Protein 3AHQ (pdb70)

GO terms:
  GO:0016972 thiol oxidase activity (F, IDA)
  GO:0016971 flavin-dependent sulfhydryl oxidase activity (F, EXP)
  GO:0043231 intracellular membrane-bounded organelle (C, TAS)
  GO:0005783 endoplasmic reticulum (C, TAS)
  GO:0016020 membrane (C, TAS)
  GO:0006457 protein folding (P, TAS)
  GO:0009266 response to temperature stimulus (P, TAS)
  GO:0005788 endoplasmic reticulum lumen (C, TAS)
  GO:0005515 protein binding (F, IPI)
  GO:0005576 extracellular region (C, IDA)
  GO:0005783 endoplasmic reticulum (C, IDA)
  GO:0005796 Golgi lumen (C, IDA)
  GO:0006457 protein folding (P, IDA)
  GO:0016020 membrane (C, HDA)
  GO:0045454 cell redox homeostasis (P, IMP)
  GO:0006457 protein folding (P, IMP)

Radius of gyration: 20.06 Å; Cα contacts (8 Å, |Δi|>4): 510; chains: 1; bounding box: 52×56×56 Å

Solvent-accessible surface area: 18621 Å² total; per-residue (Å²): 245,2,99,0,69,2,13,13,177,136,0,66,26,105,23,89,83,108,30,3,17,134,16,0,4,141,134,2,34,58,74,3,94,130,0,19,85,21,58,6,0,58,17,4,67,6,32,13,122,98,113,34,74,104,82,190,183,120,48,131,127,21,3,32,22,48,108,69,47,55,139,124,14,97,151,18,22,105,64,4,52,133,64,32,111,108,48,57,45,239,155,95,103,27,103,22,5,6,8,82,86,0,47,14,62,31,11,14,65,140,16,92,100,12,164,94,10,44,87,38,4,55,133,30,14,42,0,86,130,106,144,80,64,133,36,92,2,1,94,10,4,0,4,0,6,44,4,0,39,23,0,0,24,0,2,65,36,22,71,117,97,75,257,134,137,95,124,68,19,60,30,56,105,24,18,55,108,76,9,38,24,156,119,24,159,19,76,0,51,126,107,29,127,10,0,24,3,2,0,2,2,3,2,45,0,0,15,72,0,12,64,4,0,84,18,101,72,17,85,1,25,3,31,71,130,137,91,3,88,115,17,26,118,36,1,22,77,3,0,88,25,2,121,77,12,56,13,102,31,25,159,105,13,23,16,34,45,98,142,180,114,8,107,109,14,53,87,4,5,157,74,5,15,114,30,0,32,91,0,10,4,19,5,55,10,67,10,36,14,0,10,4,17,0,3,2,51,0,2,18,7,0,1,66,1,12,26,1,87,125,71,10,80,127,20,54,155,77,26,55,2,157,122,6,34,3,50,19,59,33,5,2,0,1,0,5,2,0,1,21,2,0,13,0,0,39,21,7,27,42,0,112,98,91,73,188

Structure (mmCIF, N/CA/C/O backbone):
data_3AHQ
#
_entry.id   3AHQ
#
_cell.length_a   54.962
_cell.length_b   140.730
_cell.length_c   144.855
_cell.angle_alpha   90.00
_cell.angle_beta   90.00
_cell.angle_gamma   90.00
#
_symmetry.space_group_name_H-M   'I 2 2 2'
#
loop_
_entity.id
_entity.type
_entity.pdbx_description
1 polymer 'ERO1-like protein alpha'
2 non-polymer 'FLAVIN-ADENINE DINUCLEOTIDE'
3 water water
#
loop_
_atom_site.group_PDB
_atom_site.id
_atom_site.type_symbol
_atom_site.label_atom_id
_atom_site.label_alt_id
_atom_site.label_comp_id
_atom_site.label_asym_id
_atom_site.label_entity_id
_atom_site.label_seq_id
_atom_site.pdbx_PDB_ins_code
_atom_site.Cartn_x
_atom_site.Cartn_y
_atom_site.Cartn_z
_atom_site.occupancy
_atom_site.B_iso_or_equiv
_atom_site.auth_seq_id
_atom_site.auth_comp_id
_atom_site.auth_asym_id
_atom_site.auth_atom_id
_atom_site.pdbx_PDB_model_num
ATOM 1 N N . ARG A 1 31 ? 21.416 66.237 34.177 1.00 74.47 34 ARG A N 1
ATOM 2 C CA . ARG A 1 31 ? 22.291 66.816 33.110 1.00 74.64 34 ARG A CA 1
ATOM 3 C C . ARG A 1 31 ? 23.643 66.069 32.936 1.00 73.58 34 ARG A C 1
ATOM 4 O O . ARG A 1 31 ? 24.674 66.450 33.512 1.00 73.17 34 ARG A O 1
ATOM 12 N N . CYS A 1 32 ? 23.596 65.006 32.122 1.00 72.24 35 CYS A N 1
ATOM 13 C CA . CYS A 1 32 ? 24.752 64.182 31.744 1.00 70.86 35 CYS A CA 1
ATOM 14 C C . CYS A 1 32 ? 25.626 64.758 30.635 1.00 69.32 35 CYS A C 1
ATOM 15 O O . CYS A 1 32 ? 25.147 65.455 29.750 1.00 69.08 35 CYS A O 1
ATOM 18 N N . PHE A 1 33 ? 26.905 64.403 30.668 1.00 67.71 36 PHE A N 1
ATOM 19 C CA . PHE A 1 33 ? 27.906 65.068 29.861 1.00 67.86 36 PHE A CA 1
ATOM 20 C C . PHE A 1 33 ? 29.035 64.114 29.390 1.00 66.26 36 PHE A C 1
ATOM 21 O O . PHE A 1 33 ? 29.777 63.545 30.224 1.00 65.37 36 PHE A O 1
ATOM 29 N N . CYS A 1 34 ? 29.164 63.940 28.072 1.00 64.12 37 CYS A N 1
ATOM 30 C CA . CYS A 1 34 ? 30.234 63.104 27.546 1.00 63.17 37 CYS A CA 1
ATOM 31 C C . CYS A 1 34 ? 31.244 63.922 26.753 1.00 63.41 37 CYS A C 1
ATOM 32 O O . CYS A 1 34 ? 30.863 64.771 25.948 1.00 63.81 37 CYS A O 1
ATOM 35 N N . GLN A 1 35 ? 32.522 63.690 27.031 1.00 63.28 38 GLN A N 1
ATOM 36 C CA . GLN A 1 35 ? 33.627 64.146 26.198 1.00 64.43 38 GLN A CA 1
ATOM 37 C C . GLN A 1 35 ? 34.163 62.911 25.490 1.00 64.36 38 GLN A C 1
ATOM 38 O O . GLN A 1 35 ? 34.684 61.998 26.136 1.00 63.63 38 GLN A O 1
ATOM 44 N N . VAL A 1 36 ? 34.036 62.888 24.170 1.00 64.90 39 VAL A N 1
ATOM 45 C CA . VAL A 1 36 ? 34.709 61.879 23.360 1.00 66.08 39 VAL A CA 1
ATOM 46 C C . VAL A 1 36 ? 35.756 62.578 22.488 1.00 66.47 39 VAL A C 1
ATOM 47 O O . VAL A 1 36 ? 35.905 62.286 21.310 1.00 65.26 39 VAL A O 1
ATOM 51 N N . SER A 1 37 ? 36.481 63.521 23.087 1.00 68.35 40 SER A N 1
ATOM 52 C CA . SER A 1 37 ? 37.470 64.304 22.338 1.00 69.85 40 SER A CA 1
ATOM 53 C C . SER A 1 37 ? 38.404 63.369 21.590 1.00 71.01 40 SER A C 1
ATOM 54 O O . SER A 1 37 ? 38.624 63.539 20.380 1.00 71.60 40 SER A O 1
ATOM 57 N N . GLY A 1 38 ? 38.900 62.363 22.315 1.00 72.04 41 GLY A N 1
ATOM 58 C CA . GLY A 1 38 ? 39.801 61.351 21.792 1.00 72.83 41 GLY A CA 1
ATOM 59 C C . GLY A 1 38 ? 40.914 61.162 22.788 1.00 74.04 41 GLY A C 1
ATOM 60 O O . GLY A 1 38 ? 41.772 60.299 22.622 1.00 74.68 41 GLY A O 1
ATOM 61 N N . TYR A 1 39 ? 40.897 61.990 23.824 1.00 75.04 42 TYR A N 1
ATOM 62 C CA . TYR A 1 39 ? 41.946 62.024 24.828 1.00 76.08 42 TYR A CA 1
ATOM 63 C C . TYR A 1 39 ? 41.540 61.149 26.026 1.00 75.29 42 TYR A C 1
ATOM 64 O O . TYR A 1 39 ? 41.901 59.963 26.104 1.00 75.46 42 TYR A O 1
ATOM 73 N N . LEU A 1 40 ? 40.790 61.728 26.959 1.00 73.43 43 LEU A N 1
ATOM 74 C CA . LEU A 1 40 ? 40.408 60.960 28.147 1.00 71.05 43 LEU A CA 1
ATOM 75 C C . LEU A 1 40 ? 38.893 60.787 28.204 1.00 68.39 43 LEU A C 1
ATOM 76 O O . LEU A 1 40 ? 38.242 61.177 29.157 1.00 67.57 43 LEU A O 1
ATOM 81 N N . ASP A 1 41 ? 38.371 60.165 27.152 1.00 65.71 44 ASP A N 1
ATOM 82 C CA . ASP A 1 41 ? 36.954 60.035 26.909 1.00 63.59 44 ASP A CA 1
ATOM 83 C C . ASP A 1 41 ? 36.196 59.492 28.094 1.00 62.55 44 ASP A C 1
ATOM 84 O O . ASP A 1 41 ? 36.627 58.532 28.761 1.00 62.16 44 ASP A O 1
ATOM 89 N N . ASP A 1 42 ? 35.060 60.122 28.358 1.00 61.22 45 ASP A N 1
ATOM 90 C CA . ASP A 1 42 ? 34.400 59.958 29.625 1.00 60.86 45 ASP A CA 1
ATOM 91 C C . ASP A 1 42 ? 33.049 60.667 29.723 1.00 60.85 45 ASP A C 1
ATOM 92 O O . ASP A 1 42 ? 32.762 61.630 29.030 1.00 59.98 45 ASP A O 1
ATOM 97 N N . CYS A 1 43 ? 32.207 60.171 30.611 1.00 61.26 46 CYS A N 1
ATOM 98 C CA . CYS A 1 43 ? 30.944 60.813 30.830 1.00 61.46 46 CYS A CA 1
ATOM 99 C C . CYS A 1 43 ? 30.825 61.154 32.303 1.00 62.44 46 CYS A C 1
ATOM 100 O O . CYS A 1 43 ? 31.173 60.340 33.161 1.00 62.48 46 CYS A O 1
ATOM 103 N N . THR A 1 44 ? 30.385 62.382 32.575 1.00 63.23 47 THR A N 1
ATOM 104 C CA . THR A 1 44 ? 29.909 62.770 33.893 1.00 63.75 47 THR A CA 1
ATOM 105 C C . THR A 1 44 ? 28.399 62.704 33.841 1.00 64.37 47 THR A C 1
ATOM 106 O O . THR A 1 44 ? 27.751 63.513 33.172 1.00 65.15 47 THR A O 1
ATOM 110 N N . CYS A 1 45 ? 27.832 61.739 34.530 1.00 64.75 48 CYS A N 1
ATOM 111 C CA . CYS A 1 45 ? 26.403 61.548 34.518 1.00 65.47 48 CYS A CA 1
ATOM 112 C C . CYS A 1 45 ? 26.086 60.780 35.772 1.00 65.95 48 CYS A C 1
ATOM 113 O O . CYS A 1 45 ? 26.611 59.671 36.008 1.00 66.77 48 CYS A O 1
ATOM 116 N N . ASP A 1 46 ? 25.273 61.406 36.606 1.00 65.71 49 ASP A N 1
ATOM 117 C CA . ASP A 1 46 ? 24.881 60.836 37.865 1.00 66.00 49 ASP A CA 1
ATOM 118 C C . ASP A 1 46 ? 24.306 59.438 37.598 1.00 64.71 49 ASP A C 1
ATOM 119 O O . ASP A 1 46 ? 23.368 59.276 36.826 1.00 64.15 49 ASP A O 1
ATOM 124 N N . VAL A 1 47 ? 24.908 58.437 38.236 1.00 64.12 50 VAL A N 1
ATOM 125 C CA . VAL A 1 47 ? 24.490 57.030 38.102 1.00 63.22 50 VAL A CA 1
ATOM 126 C C . VAL A 1 47 ? 22.999 56.776 38.387 1.00 61.97 50 VAL A C 1
ATOM 127 O O . VAL A 1 47 ? 22.392 55.988 37.706 1.00 61.46 50 VAL A O 1
ATOM 131 N N . GLU A 1 48 ? 22.406 57.479 39.345 1.00 61.78 51 GLU A N 1
ATOM 132 C CA . GLU A 1 48 ? 20.958 57.309 39.674 1.00 60.99 51 GLU A CA 1
ATOM 133 C C . GLU A 1 48 ? 19.977 57.840 38.623 1.00 58.81 51 GLU A C 1
ATOM 134 O O . GLU A 1 48 ? 18.850 57.379 38.544 1.00 58.62 51 GLU A O 1
ATOM 140 N N . THR A 1 49 ? 20.408 58.822 37.835 1.00 57.45 52 THR A N 1
ATOM 141 C CA . THR A 1 49 ? 19.600 59.374 36.742 1.00 56.08 52 THR A CA 1
ATOM 142 C C . THR A 1 49 ? 19.508 58.374 35.610 1.00 54.74 52 THR A C 1
ATOM 143 O O . THR A 1 49 ? 18.394 58.086 35.110 1.00 54.71 52 THR A O 1
ATOM 147 N N . ILE A 1 50 ? 20.672 57.835 35.223 1.00 53.05 53 ILE A N 1
ATOM 148 C CA . ILE A 1 50 ? 20.737 56.728 34.256 1.00 52.12 53 ILE A CA 1
ATOM 149 C C . ILE A 1 50 ? 19.911 55.568 34.783 1.00 51.23 53 ILE A C 1
ATOM 150 O O . ILE A 1 50 ? 19.118 55.034 34.066 1.00 51.47 53 ILE A O 1
ATOM 155 N N . ASP A 1 51 ? 20.076 55.214 36.051 1.00 51.49 54 ASP A N 1
ATOM 156 C CA . ASP A 1 51 ? 19.387 54.077 36.616 1.00 52.46 54 ASP A CA 1
ATOM 157 C C . ASP A 1 51 ? 17.857 54.260 36.548 1.00 52.83 54 ASP A C 1
ATOM 158 O O . ASP A 1 51 ? 17.158 53.360 36.135 1.00 53.44 54 ASP A O 1
ATOM 163 N N . ARG A 1 52 ? 17.347 55.432 36.931 1.00 53.85 55 ARG A N 1
ATOM 164 C CA . ARG A 1 52 ? 15.894 55.743 36.868 1.00 54.23 55 ARG A CA 1
ATOM 165 C C . ARG A 1 52 ? 15.369 55.789 35.461 1.00 52.63 55 ARG A C 1
ATOM 166 O O . ARG A 1 52 ? 14.334 55.223 35.165 1.00 53.47 55 ARG A O 1
ATOM 174 N N . PHE A 1 53 ? 16.071 56.463 34.573 1.00 51.32 56 PHE A N 1
ATOM 175 C CA . PHE A 1 53 ? 15.634 56.473 33.192 1.00 49.97 56 PHE A CA 1
ATOM 176 C C . PHE A 1 53 ? 15.542 55.048 32.642 1.00 50.01 56 PHE A C 1
ATOM 177 O O . PHE A 1 53 ? 14.499 54.650 32.119 1.00 50.39 56 PHE A O 1
ATOM 185 N N . ASN A 1 54 ? 16.614 54.250 32.817 1.00 49.41 57 ASN A N 1
ATOM 186 C CA . ASN A 1 54 ? 16.690 52.947 32.162 1.00 47.70 57 ASN A CA 1
ATOM 187 C C . ASN A 1 54 ? 15.781 51.935 32.766 1.00 49.04 57 ASN A C 1
ATOM 188 O O . ASN A 1 54 ? 15.195 51.141 32.060 1.00 48.77 57 ASN A O 1
ATOM 193 N N . ASN A 1 55 ? 15.726 51.901 34.089 1.00 50.72 58 ASN A N 1
ATOM 194 C CA . ASN A 1 55 ? 15.074 50.781 34.764 1.00 52.07 58 ASN A CA 1
ATOM 195 C C . ASN A 1 55 ? 13.551 50.958 34.856 1.00 53.66 58 ASN A C 1
ATOM 196 O O . ASN A 1 55 ? 12.825 49.974 34.906 1.00 53.58 58 ASN A O 1
ATOM 201 N N . TYR A 1 56 ? 13.084 52.208 34.795 1.00 55.61 59 TYR A N 1
ATOM 202 C CA . TYR A 1 56 ? 11.653 52.529 34.942 1.00 57.92 59 TYR A CA 1
ATOM 203 C C . TYR A 1 56 ? 10.985 53.126 33.711 1.00 58.54 59 TYR A C 1
ATOM 204 O O . TYR A 1 56 ? 9.882 52.714 33.366 1.00 58.71 59 TYR A O 1
ATOM 213 N N . ARG A 1 57 ? 11.646 54.054 33.021 1.00 60.06 60 ARG A N 1
ATOM 214 C CA . ARG A 1 57 ? 11.045 54.642 31.795 1.00 61.30 60 ARG A CA 1
ATOM 215 C C . ARG A 1 57 ? 11.330 53.817 30.523 1.00 61.14 60 ARG A C 1
ATOM 216 O O . ARG A 1 57 ? 10.416 53.541 29.723 1.00 61.69 60 ARG A O 1
ATOM 224 N N . LEU A 1 58 ? 12.597 53.443 30.310 1.00 59.76 61 LEU A N 1
ATOM 225 C CA . LEU A 1 58 ? 12.947 52.708 29.083 1.00 59.35 61 LEU A CA 1
ATOM 226 C C . LEU A 1 58 ? 12.605 51.190 29.089 1.00 58.68 61 LEU A C 1
ATOM 227 O O . LEU A 1 58 ? 12.160 50.652 28.084 1.00 58.57 61 LEU A O 1
ATOM 232 N N . PHE A 1 59 ? 12.820 50.512 30.214 1.00 58.51 62 PHE A N 1
ATOM 233 C CA . PHE A 1 59 ? 13.024 49.033 30.208 1.00 58.27 62 PHE A CA 1
ATOM 234 C C . PHE A 1 59 ? 11.815 48.176 29.789 1.00 57.49 62 PHE A C 1
ATOM 235 O O . PHE A 1 59 ? 11.927 47.413 28.858 1.00 56.83 62 PHE A O 1
ATOM 243 N N . PRO A 1 60 ? 10.660 48.297 30.463 1.00 57.91 63 PRO A N 1
ATOM 244 C CA . PRO A 1 60 ? 9.580 47.336 30.063 1.00 57.95 63 PRO A CA 1
ATOM 245 C C . PRO A 1 60 ? 9.095 47.539 28.620 1.00 58.14 63 PRO A C 1
ATOM 246 O O . PRO A 1 60 ? 8.695 46.585 27.951 1.00 58.29 63 PRO A O 1
ATOM 250 N N . ARG A 1 61 ? 9.169 48.765 28.125 1.00 58.05 64 ARG A N 1
ATOM 251 C CA . ARG A 1 61 ? 8.750 49.016 26.754 1.00 58.66 64 ARG A CA 1
ATOM 252 C C . ARG A 1 61 ? 9.769 48.551 25.725 1.00 57.56 64 ARG A C 1
ATOM 253 O O . ARG A 1 61 ? 9.421 47.995 24.711 1.00 57.15 64 ARG A O 1
ATOM 261 N N . LEU A 1 62 ? 11.043 48.800 26.003 1.00 57.42 65 LEU A N 1
ATOM 262 C CA . LEU A 1 62 ? 12.102 48.209 25.216 1.00 56.33 65 LEU A CA 1
ATOM 263 C C . LEU A 1 62 ? 12.034 46.667 25.197 1.00 56.08 65 LEU A C 1
ATOM 264 O O . LEU A 1 62 ? 12.266 46.058 24.150 1.00 55.65 65 LEU A O 1
ATOM 269 N N . GLN A 1 63 ? 11.672 46.048 26.312 1.00 57.11 66 GLN A N 1
ATOM 270 C CA . GLN A 1 63 ? 11.494 44.573 26.334 1.00 58.56 66 GLN A CA 1
ATOM 271 C C . GLN A 1 63 ? 10.394 44.101 25.394 1.00 58.74 66 GLN A C 1
ATOM 272 O O . GLN A 1 63 ? 10.595 43.125 24.672 1.00 58.93 66 GLN A O 1
ATOM 278 N N . LYS A 1 64 ? 9.262 44.819 25.380 1.00 58.99 67 LYS A N 1
ATOM 279 C CA . LYS A 1 64 ? 8.136 44.543 24.493 1.00 58.86 67 LYS A CA 1
ATOM 280 C C . LYS A 1 64 ? 8.616 44.587 23.067 1.00 58.15 67 LYS A C 1
ATOM 281 O O . LYS A 1 64 ? 8.379 43.653 22.302 1.00 58.38 67 LYS A O 1
ATOM 287 N N . LEU A 1 65 ? 9.279 45.679 22.694 1.00 57.00 68 LEU A N 1
ATOM 288 C CA . LEU A 1 65 ? 9.803 45.785 21.323 1.00 56.33 68 LEU A CA 1
ATOM 289 C C . LEU A 1 65 ? 10.711 44.590 20.893 1.00 55.91 68 LEU A C 1
ATOM 290 O O . LEU A 1 65 ? 10.567 44.088 19.782 1.00 56.10 68 LEU A O 1
ATOM 295 N N . LEU A 1 66 ? 11.612 44.148 21.775 1.00 54.47 69 LEU A N 1
ATOM 296 C CA . LEU A 1 66 ? 12.541 43.056 21.454 1.00 54.66 69 LEU A CA 1
ATOM 297 C C . LEU A 1 66 ? 11.837 41.711 21.365 1.00 54.95 69 LEU A C 1
ATOM 298 O O . LEU A 1 66 ? 12.350 40.773 20.765 1.00 54.70 69 LEU A O 1
ATOM 303 N N . GLU A 1 67 ? 10.643 41.634 21.935 1.00 55.88 70 GLU A N 1
ATOM 304 C CA . GLU A 1 67 ? 9.835 40.433 21.805 1.00 57.05 70 GLU A CA 1
ATOM 305 C C . GLU A 1 67 ? 9.021 40.362 20.521 1.00 56.54 70 GLU A C 1
ATOM 306 O O . GLU A 1 67 ? 8.581 39.303 20.169 1.00 56.81 70 GLU A O 1
ATOM 312 N N . SER A 1 68 ? 8.847 41.472 19.814 1.00 56.74 71 SER A N 1
ATOM 313 C CA . SER A 1 68 ? 8.124 41.470 18.551 1.00 57.47 71 SER A CA 1
ATOM 314 C C . SER A 1 68 ? 8.877 40.766 17.399 1.00 57.69 71 SER A C 1
ATOM 315 O O . SER A 1 68 ? 10.096 40.634 17.450 1.00 59.10 71 SER A O 1
ATOM 318 N N . ASP A 1 69 ? 8.163 40.328 16.360 1.00 57.23 72 ASP A N 1
ATOM 319 C CA . ASP A 1 69 ? 8.763 39.513 15.288 1.00 56.44 72 ASP A CA 1
ATOM 320 C C . ASP A 1 69 ? 9.912 40.217 14.585 1.00 55.16 72 ASP A C 1
ATOM 321 O O . ASP A 1 69 ? 10.946 39.637 14.414 1.00 55.43 72 ASP A O 1
ATOM 326 N N . TYR A 1 70 ? 9.738 41.463 14.180 1.00 53.43 73 TYR A N 1
ATOM 327 C CA . TYR A 1 70 ? 10.847 42.170 13.582 1.00 52.58 73 TYR A CA 1
ATOM 328 C C . TYR A 1 70 ? 12.202 42.010 14.378 1.00 52.40 73 TYR A C 1
ATOM 329 O O . TYR A 1 70 ? 13.264 41.856 13.762 1.00 52.05 73 TYR A O 1
ATOM 338 N N . PHE A 1 71 ? 12.135 41.952 15.716 1.00 50.38 74 PHE A N 1
ATOM 339 C CA . PHE A 1 71 ? 13.339 42.051 16.559 1.00 48.56 74 PHE A CA 1
ATOM 340 C C . PHE A 1 71 ? 13.833 40.751 17.193 1.00 47.77 74 PHE A C 1
ATOM 341 O O . PHE A 1 71 ? 14.980 40.678 17.683 1.00 46.16 74 PHE A O 1
ATOM 349 N N . ARG A 1 72 ? 12.974 39.739 17.197 1.00 46.85 75 ARG A N 1
ATOM 350 C CA . ARG A 1 72 ? 13.317 38.532 17.899 1.00 46.92 75 ARG A CA 1
ATOM 351 C C . ARG A 1 72 ? 14.080 37.519 17.015 1.00 46.87 75 ARG A C 1
ATOM 352 O O . ARG A 1 72 ? 14.651 36.568 17.527 1.00 47.25 75 ARG A O 1
ATOM 360 N N . TYR A 1 73 ? 14.077 37.722 15.702 1.00 47.02 76 TYR A N 1
ATOM 361 C CA . TYR A 1 73 ? 14.825 36.864 14.782 1.00 47.80 76 TYR A CA 1
ATOM 362 C C . TYR A 1 73 ? 15.978 37.632 14.155 1.00 47.43 76 TYR A C 1
ATOM 363 O O . TYR A 1 73 ? 15.823 38.760 13.670 1.00 47.34 76 TYR A O 1
ATOM 372 N N . TYR A 1 74 ? 17.151 37.028 14.197 1.00 46.96 77 TYR A N 1
ATOM 373 C CA . TYR A 1 74 ? 18.331 37.728 13.723 1.00 46.33 77 TYR A CA 1
ATOM 374 C C . TYR A 1 74 ? 19.019 36.820 12.732 1.00 46.83 77 TYR A C 1
ATOM 375 O O . TYR A 1 74 ? 19.275 35.648 13.034 1.00 45.98 77 TYR A O 1
ATOM 384 N N . LYS A 1 75 ? 19.296 37.365 11.551 1.00 47.68 78 LYS A N 1
ATOM 385 C CA . LYS A 1 75 ? 19.901 36.614 10.475 1.00 48.69 78 LYS A CA 1
ATOM 386 C C . LYS A 1 75 ? 21.374 36.501 10.825 1.00 48.75 78 LYS A C 1
ATOM 387 O O . LYS A 1 75 ? 22.045 37.507 10.918 1.00 49.40 78 LYS A O 1
ATOM 393 N N . VAL A 1 76 ? 21.887 35.286 11.006 1.00 48.32 79 VAL A N 1
ATOM 394 C CA . VAL A 1 76 ? 23.251 35.181 11.441 1.00 48.26 79 VAL A CA 1
ATOM 395 C C . VAL A 1 76 ? 23.945 33.923 10.929 1.00 48.97 79 VAL A C 1
ATOM 396 O O . VAL A 1 76 ? 23.341 32.865 10.842 1.00 48.38 79 VAL A O 1
ATOM 400 N N . ASN A 1 77 ? 25.235 34.070 10.648 1.00 50.23 80 ASN A N 1
ATOM 401 C CA . ASN A 1 77 ? 26.092 32.965 10.236 1.00 51.60 80 ASN A CA 1
ATOM 402 C C . ASN A 1 77 ? 26.965 32.460 11.367 1.00 51.69 80 ASN A C 1
ATOM 403 O O . ASN A 1 77 ? 28.011 33.041 11.669 1.00 51.23 80 ASN A O 1
ATOM 408 N N . LEU A 1 78 ? 26.531 31.358 11.963 1.00 52.36 81 LEU A N 1
ATOM 409 C CA . LEU A 1 78 ? 27.263 30.678 13.029 1.00 54.13 81 LEU A CA 1
ATOM 410 C C . LEU A 1 78 ? 28.214 29.551 12.596 1.00 55.31 81 LEU A C 1
ATOM 411 O O . LEU A 1 78 ? 28.660 28.774 13.428 1.00 55.67 81 LEU A O 1
ATOM 416 N N . LYS A 1 79 ? 28.533 29.436 11.318 1.00 57.06 82 LYS A N 1
ATOM 417 C CA . LYS A 1 79 ? 29.255 28.227 10.919 1.00 59.38 82 LYS A CA 1
ATOM 418 C C . LYS A 1 79 ? 30.575 28.440 10.145 1.00 58.50 82 LYS A C 1
ATOM 419 O O . LYS A 1 79 ? 31.178 27.467 9.705 1.00 59.42 82 LYS A O 1
ATOM 425 N N . ARG A 1 80 ? 31.018 29.692 10.017 1.00 57.54 83 ARG A N 1
ATOM 426 C CA . ARG A 1 80 ? 32.320 30.014 9.433 1.00 57.35 83 ARG A CA 1
ATOM 427 C C . ARG A 1 80 ? 33.459 29.366 10.195 1.00 56.66 83 ARG A C 1
ATOM 428 O O . ARG A 1 80 ? 33.437 29.322 11.407 1.00 55.82 83 ARG A O 1
ATOM 436 N N . PRO A 1 81 ? 34.475 28.857 9.468 1.00 57.08 84 PRO A N 1
ATOM 437 C CA . PRO A 1 81 ? 35.702 28.398 10.132 1.00 56.36 84 PRO A CA 1
ATOM 438 C C . PRO A 1 81 ? 36.436 29.584 10.715 1.00 55.28 84 PRO A C 1
ATOM 439 O O . PRO A 1 81 ? 36.293 30.682 10.194 1.00 55.00 84 PRO A O 1
ATOM 443 N N . CYS A 1 82 ? 37.212 29.362 11.775 1.00 55.46 85 CYS A N 1
ATOM 444 C CA . CYS A 1 82 ? 38.093 30.390 12.333 1.00 56.42 85 CYS A CA 1
ATOM 445 C C . CYS A 1 82 ? 39.155 30.817 11.321 1.00 58.68 85 CYS A C 1
ATOM 446 O O . CYS A 1 82 ? 40.007 30.020 10.936 1.00 59.70 85 CYS A O 1
ATOM 449 N N . PRO A 1 83 ? 39.132 32.078 10.892 1.00 60.21 86 PRO A N 1
ATOM 450 C CA . PRO A 1 83 ? 40.101 32.448 9.863 1.00 60.99 86 PRO A CA 1
ATOM 451 C C . PRO A 1 83 ? 41.524 32.692 10.391 1.00 62.19 86 PRO A C 1
ATOM 452 O O . PRO A 1 83 ? 42.420 33.038 9.614 1.00 62.21 86 PRO A O 1
ATOM 456 N N . PHE A 1 84 ? 41.745 32.501 11.682 1.00 63.34 87 PHE A N 1
ATOM 457 C CA . PHE A 1 84 ? 42.958 33.009 12.271 1.00 65.12 87 PHE A CA 1
ATOM 458 C C . PHE A 1 84 ? 43.915 31.951 12.764 1.00 66.19 87 PHE A C 1
ATOM 459 O O . PHE A 1 84 ? 45.111 32.194 12.770 1.00 67.11 87 PHE A O 1
ATOM 467 N N . TRP A 1 85 ? 43.382 30.820 13.222 1.00 67.36 88 TRP A N 1
ATOM 468 C CA . TRP A 1 85 ? 44.147 29.656 13.672 1.00 68.92 88 TRP A CA 1
ATOM 469 C C . TRP A 1 85 ? 43.206 28.469 13.565 1.00 69.66 88 TRP A C 1
ATOM 470 O O . TRP A 1 85 ? 42.151 28.612 12.953 1.00 69.79 88 TRP A O 1
ATOM 481 N N . ASN A 1 86 ? 43.565 27.310 14.138 1.00 70.86 89 ASN A N 1
ATOM 482 C CA . ASN A 1 86 ? 42.724 26.097 14.008 1.00 71.87 89 ASN A CA 1
ATOM 483 C C . ASN A 1 86 ? 42.150 25.545 15.314 1.00 71.94 89 ASN A C 1
ATOM 484 O O . ASN A 1 86 ? 42.806 25.547 16.356 1.00 72.77 89 ASN A O 1
ATOM 489 N N . GLU A 1 129 ? 31.449 19.430 26.217 1.00 82.59 132 GLU A N 1
ATOM 490 C CA . GLU A 1 129 ? 30.947 18.205 26.833 1.00 82.87 132 GLU A CA 1
ATOM 491 C C . GLU A 1 129 ? 29.446 18.265 27.173 1.00 82.36 132 GLU A C 1
ATOM 492 O O . GLU A 1 129 ? 28.645 17.473 26.647 1.00 82.13 132 GLU A O 1
ATOM 498 N N . GLN A 1 130 ? 29.113 19.171 28.103 1.00 81.55 133 GLN A N 1
ATOM 499 C CA . GLN A 1 130 ? 27.749 19.485 28.549 1.00 80.32 133 GLN A CA 1
ATOM 500 C C . GLN A 1 130 ? 27.631 20.991 28.467 1.00 79.06 133 GLN A C 1
ATOM 501 O O . GLN A 1 130 ? 26.520 21.541 28.424 1.00 78.38 133 GLN A O 1
ATOM 507 N N . ALA A 1 131 ? 28.794 21.650 28.478 1.00 77.20 134 ALA A N 1
ATOM 508 C CA . ALA A 1 131 ? 28.895 23.039 28.051 1.00 75.83 134 ALA A CA 1
ATOM 509 C C . ALA A 1 131 ? 28.816 23.060 26.526 1.00 74.11 134 ALA A C 1
ATOM 510 O O . ALA A 1 131 ? 28.582 24.108 25.914 1.00 73.77 134 ALA A O 1
ATOM 512 N N . GLU A 1 132 ? 28.989 21.880 25.927 1.00 72.04 135 GLU A N 1
ATOM 513 C CA . GLU A 1 132 ? 28.581 21.647 24.546 1.00 69.89 135 GLU A CA 1
ATOM 514 C C . GLU A 1 132 ? 27.083 21.868 24.472 1.00 67.42 135 GLU A C 1
ATOM 515 O O . GLU A 1 132 ? 26.615 22.516 23.549 1.00 67.34 135 GLU A O 1
ATOM 521 N N . ARG A 1 133 ? 26.329 21.335 25.427 1.00 64.53 136 ARG A N 1
ATOM 522 C CA . ARG A 1 133 ? 24.900 21.655 25.486 1.00 63.09 136 ARG A CA 1
ATOM 523 C C . ARG A 1 133 ? 24.587 23.037 26.097 1.00 60.37 136 ARG A C 1
ATOM 524 O O . ARG A 1 133 ? 23.558 23.615 25.786 1.00 60.64 136 ARG A O 1
ATOM 532 N N . LEU A 1 134 ? 25.436 23.550 26.991 1.00 56.46 137 LEU A N 1
ATOM 533 C CA . LEU A 1 134 ? 25.208 24.880 27.530 1.00 53.00 137 LEU A CA 1
ATOM 534 C C . LEU A 1 134 ? 25.410 25.895 26.423 1.00 50.67 137 LEU A C 1
ATOM 535 O O . LEU A 1 134 ? 24.819 26.930 26.455 1.00 49.28 137 LEU A O 1
ATOM 540 N N . GLY A 1 135 ? 26.246 25.575 25.436 1.00 48.75 138 GLY A N 1
ATOM 541 C CA . GLY A 1 135 ? 26.597 26.539 24.407 1.00 47.19 138 GLY A CA 1
ATOM 542 C C . GLY A 1 135 ? 25.863 26.412 23.094 1.00 46.80 138 GLY A C 1
ATOM 543 O O . GLY A 1 135 ? 25.922 27.331 22.277 1.00 45.96 138 GLY A O 1
ATOM 544 N N . ALA A 1 136 ? 25.134 25.303 22.919 1.00 46.01 139 ALA A N 1
ATOM 545 C CA . ALA A 1 136 ? 24.462 25.004 21.675 1.00 46.23 139 ALA A CA 1
ATOM 546 C C . ALA A 1 136 ? 23.369 26.008 21.371 1.00 46.27 139 ALA A C 1
ATOM 547 O O . ALA A 1 136 ? 22.559 26.316 22.246 1.00 46.78 139 ALA A O 1
ATOM 549 N N . VAL A 1 137 ? 23.339 26.492 20.130 1.00 46.24 140 VAL A N 1
ATOM 550 C CA . VAL A 1 137 ? 22.265 27.351 19.672 1.00 47.71 140 VAL A CA 1
ATOM 551 C C . VAL A 1 137 ? 21.025 26.483 19.341 1.00 49.77 140 VAL A C 1
ATOM 552 O O . VAL A 1 137 ? 21.127 25.362 18.852 1.00 50.21 140 VAL A O 1
ATOM 556 N N . ASP A 1 138 ? 19.853 27.014 19.641 1.00 51.49 141 ASP A N 1
ATOM 557 C CA . ASP A 1 138 ? 18.616 26.359 19.344 1.00 51.90 141 ASP A CA 1
ATOM 558 C C . ASP A 1 138 ? 18.172 26.988 18.069 1.00 52.61 141 ASP A C 1
ATOM 559 O O . ASP A 1 138 ? 17.844 28.171 18.058 1.00 52.51 141 ASP A O 1
ATOM 564 N N . GLU A 1 139 ? 18.114 26.175 17.015 1.00 53.78 142 GLU A N 1
ATOM 565 C CA . GLU A 1 139 ? 17.900 26.642 15.644 1.00 55.18 142 GLU A CA 1
ATOM 566 C C . GLU A 1 139 ? 16.443 26.618 15.182 1.00 54.87 142 GLU A C 1
ATOM 567 O O . GLU A 1 139 ? 16.139 27.145 14.126 1.00 54.63 142 GLU A O 1
ATOM 573 N N . SER A 1 140 ? 15.557 26.049 15.987 1.00 54.83 143 SER A N 1
ATOM 574 C CA . SER A 1 140 ? 14.109 26.029 15.663 1.00 56.87 143 SER A CA 1
ATOM 575 C C . SER A 1 140 ? 13.483 27.316 15.106 1.00 57.30 143 SER A C 1
ATOM 576 O O . SER A 1 140 ? 13.636 28.415 15.642 1.00 57.75 143 SER A O 1
ATOM 579 N N . LEU A 1 141 ? 12.799 27.144 13.998 1.00 58.51 144 LEU A N 1
ATOM 580 C CA . LEU A 1 141 ? 11.955 28.148 13.427 1.00 60.36 144 LEU A CA 1
ATOM 581 C C . LEU A 1 141 ? 10.683 27.418 13.041 1.00 62.62 144 LEU A C 1
ATOM 582 O O . LEU A 1 141 ? 10.723 26.362 12.369 1.00 63.67 144 LEU A O 1
ATOM 587 N N . SER A 1 142 ? 9.554 27.974 13.458 1.00 64.88 145 SER A N 1
ATOM 588 C CA . SER A 1 142 ? 8.231 27.471 13.071 1.00 66.25 145 SER A CA 1
ATOM 589 C C . SER A 1 142 ? 8.061 27.588 11.564 1.00 67.86 145 SER A C 1
ATOM 590 O O . SER A 1 142 ? 8.750 28.386 10.908 1.00 67.85 145 SER A O 1
ATOM 593 N N . GLU A 1 143 ? 7.125 26.816 11.008 1.00 70.27 146 GLU A N 1
ATOM 594 C CA . GLU A 1 143 ? 6.903 26.822 9.551 1.00 71.69 146 GLU A CA 1
ATOM 595 C C . GLU A 1 143 ? 6.494 28.217 9.063 1.00 72.22 146 GLU A C 1
ATOM 596 O O . GLU A 1 143 ? 6.973 28.724 8.015 1.00 72.53 146 GLU A O 1
ATOM 602 N N . GLU A 1 144 ? 5.634 28.838 9.862 1.00 72.12 147 GLU A N 1
ATOM 603 C CA . GLU A 1 144 ? 5.116 30.177 9.624 1.00 72.11 147 GLU A CA 1
ATOM 604 C C . GLU A 1 144 ? 6.281 31.177 9.501 1.00 71.86 147 GLU A C 1
ATOM 605 O O . GLU A 1 144 ? 6.377 31.951 8.521 1.00 70.73 147 GLU A O 1
ATOM 611 N N . THR A 1 145 ? 7.177 31.128 10.492 1.00 71.36 148 THR A N 1
ATOM 612 C CA . THR A 1 145 ? 8.371 31.966 10.491 1.00 70.82 148 THR A CA 1
ATOM 613 C C . THR A 1 145 ? 9.225 31.664 9.258 1.00 70.72 148 THR A C 1
ATOM 614 O O . THR A 1 145 ? 9.649 32.589 8.551 1.00 69.53 148 THR A O 1
ATOM 618 N N . GLN A 1 146 ? 9.461 30.373 8.997 1.00 71.45 149 GLN A N 1
ATOM 619 C CA . GLN A 1 146 ? 10.250 29.966 7.828 1.00 72.50 149 GLN A CA 1
ATOM 620 C C . GLN A 1 146 ? 9.682 30.640 6.600 1.00 73.11 149 GLN A C 1
ATOM 621 O O . GLN A 1 146 ? 10.418 31.275 5.849 1.00 74.07 149 GLN A O 1
ATOM 627 N N . LYS A 1 147 ? 8.368 30.541 6.415 1.00 73.81 150 LYS A N 1
ATOM 628 C CA . LYS A 1 147 ? 7.697 31.240 5.319 1.00 74.54 150 LYS A CA 1
ATOM 629 C C . LYS A 1 147 ? 7.862 32.758 5.447 1.00 74.38 150 LYS A C 1
ATOM 630 O O . LYS A 1 147 ? 8.183 33.442 4.465 1.00 75.05 150 LYS A O 1
ATOM 636 N N . ALA A 1 148 ? 7.641 33.277 6.654 1.00 73.82 151 ALA A N 1
ATOM 637 C CA . ALA A 1 148 ? 7.752 34.702 6.914 1.00 73.44 151 ALA A CA 1
ATOM 638 C C . ALA A 1 148 ? 9.114 35.282 6.509 1.00 73.80 151 ALA A C 1
ATOM 639 O O . ALA A 1 148 ? 9.170 36.388 5.959 1.00 74.29 151 ALA A O 1
ATOM 641 N N . VAL A 1 149 ? 10.214 34.569 6.745 1.00 73.63 152 VAL A N 1
ATOM 642 C CA . VAL A 1 149 ? 11.500 35.166 6.377 1.00 74.21 152 VAL A CA 1
ATOM 643 C C . VAL A 1 149 ? 11.673 35.310 4.859 1.00 74.43 152 VAL A C 1
ATOM 644 O O . VAL A 1 149 ? 12.455 36.154 4.393 1.00 74.08 152 VAL A O 1
ATOM 648 N N . LEU A 1 150 ? 10.944 34.496 4.090 1.00 74.74 153 LEU A N 1
ATOM 649 C CA . LEU A 1 150 ? 11.003 34.617 2.622 1.00 74.68 153 LEU A CA 1
ATOM 650 C C . LEU A 1 150 ? 10.303 35.880 2.134 1.00 74.37 153 LEU A C 1
ATOM 651 O O . LEU A 1 150 ? 10.841 36.594 1.287 1.00 74.16 153 LEU A O 1
ATOM 656 N N . GLN A 1 151 ? 9.137 36.176 2.700 1.00 74.60 154 GLN A N 1
ATOM 657 C CA . GLN A 1 151 ? 8.498 37.480 2.505 1.00 75.30 154 GLN A CA 1
ATOM 658 C C . GLN A 1 151 ? 9.466 38.634 2.745 1.00 75.41 154 GLN A C 1
ATOM 659 O O . GLN A 1 151 ? 9.553 39.546 1.914 1.00 75.40 154 GLN A O 1
ATOM 665 N N . TRP A 1 152 ? 10.184 38.598 3.877 1.00 75.36 155 TRP A N 1
ATOM 666 C CA . TRP A 1 152 ? 11.082 39.697 4.243 1.00 75.95 155 TRP A CA 1
ATOM 667 C C . TRP A 1 152 ? 12.219 39.817 3.248 1.00 76.13 155 TRP A C 1
ATOM 668 O O . TRP A 1 152 ? 12.605 40.937 2.863 1.00 75.73 155 TRP A O 1
ATOM 679 N N . THR A 1 153 ? 12.756 38.667 2.838 1.00 76.51 156 THR A N 1
ATOM 680 C CA . THR A 1 153 ? 13.865 38.663 1.895 1.00 76.76 156 THR A CA 1
ATOM 681 C C . THR A 1 153 ? 13.396 39.322 0.613 1.00 77.22 156 THR A C 1
ATOM 682 O O . THR A 1 153 ? 14.107 40.189 0.084 1.00 77.07 156 THR A O 1
ATOM 686 N N . LYS A 1 154 ? 12.195 38.930 0.154 1.00 77.89 157 LYS A N 1
ATOM 687 C CA . LYS A 1 154 ? 11.594 39.444 -1.094 1.00 78.56 157 LYS A CA 1
ATOM 688 C C . LYS A 1 154 ? 11.462 40.941 -0.995 1.00 79.00 157 LYS A C 1
ATOM 689 O O . LYS A 1 154 ? 11.945 41.675 -1.868 1.00 79.45 157 LYS A O 1
ATOM 695 N N . HIS A 1 155 ? 10.823 41.391 0.085 1.00 79.34 158 HIS A N 1
ATOM 696 C CA . HIS A 1 155 ? 10.606 42.805 0.329 1.00 80.04 158 HIS A CA 1
ATOM 697 C C . HIS A 1 155 ? 11.902 43.622 0.408 1.00 80.72 158 HIS A C 1
ATOM 698 O O . HIS A 1 155 ? 11.982 44.711 -0.166 1.00 81.41 158 HIS A O 1
ATOM 705 N N . ASP A 1 156 ? 12.918 43.110 1.098 1.00 81.20 159 ASP A N 1
ATOM 706 C CA . ASP A 1 156 ? 14.200 43.825 1.180 1.00 82.04 159 ASP A CA 1
ATOM 707 C C . ASP A 1 156 ? 14.963 43.809 -0.149 1.00 82.43 159 ASP A C 1
ATOM 708 O O . ASP A 1 156 ? 15.776 44.702 -0.409 1.00 82.46 159 ASP A O 1
ATOM 713 N N . ASP A 1 157 ? 14.717 42.788 -0.973 1.00 82.98 160 ASP A N 1
ATOM 714 C CA . ASP A 1 157 ? 15.367 42.685 -2.294 1.00 83.63 160 ASP A CA 1
ATOM 715 C C . ASP A 1 157 ? 15.002 43.776 -3.299 1.00 83.93 160 ASP A C 1
ATOM 716 O O . ASP A 1 157 ? 15.843 44.159 -4.106 1.00 83.86 160 ASP A O 1
ATOM 721 N N . SER A 1 158 ? 13.760 44.254 -3.266 1.00 84.80 161 SER A N 1
ATOM 722 C CA . SER A 1 158 ? 13.288 45.215 -4.274 1.00 86.18 161 SER A CA 1
ATOM 723 C C . SER A 1 158 ? 13.340 46.674 -3.802 1.00 87.18 161 SER A C 1
ATOM 724 O O . SER A 1 158 ? 13.130 47.590 -4.600 1.00 87.62 161 SER A O 1
ATOM 727 N N . SER A 1 159 ? 13.619 46.893 -2.518 1.00 88.29 162 SER A N 1
ATOM 728 C CA . SER A 1 159 ? 13.733 48.258 -1.992 1.00 89.31 162 SER A CA 1
ATOM 729 C C . SER A 1 159 ? 15.190 48.746 -1.893 1.00 90.27 162 SER A C 1
ATOM 730 O O . SER A 1 159 ? 16.109 48.092 -2.401 1.00 89.97 162 SER A O 1
ATOM 733 N N . ASP A 1 160 ? 15.390 49.887 -1.232 1.00 91.71 163 ASP A N 1
ATOM 734 C CA . ASP A 1 160 ? 16.631 50.666 -1.333 1.00 93.03 163 ASP A CA 1
ATOM 735 C C . ASP A 1 160 ? 17.914 49.966 -0.853 1.00 93.84 163 ASP A C 1
ATOM 736 O O . ASP A 1 160 ? 18.923 50.627 -0.577 1.00 93.96 163 ASP A O 1
ATOM 741 N N . ASN A 1 161 ? 17.892 48.633 -0.803 1.00 94.65 164 ASN A N 1
ATOM 742 C CA . ASN A 1 161 ? 19.025 47.869 -0.276 1.00 95.46 164 ASN A CA 1
ATOM 743 C C . ASN A 1 161 ? 20.000 47.377 -1.351 1.00 95.74 164 ASN A C 1
ATOM 744 O O . ASN A 1 161 ? 19.610 46.680 -2.294 1.00 95.07 164 ASN A O 1
ATOM 749 N N . PHE A 1 162 ? 21.270 47.740 -1.157 1.00 96.27 165 PHE A N 1
ATOM 750 C CA . PHE A 1 162 ? 22.406 47.245 -1.940 1.00 97.01 165 PHE A CA 1
ATOM 751 C C . PHE A 1 162 ? 22.275 45.763 -2.333 1.00 96.84 165 PHE A C 1
ATOM 752 O O . PHE A 1 162 ? 22.942 45.290 -3.262 1.00 96.57 165 PHE A O 1
ATOM 760 N N . SER A 1 170 ? 21.617 29.236 -1.089 1.00 87.14 173 SER A N 1
ATOM 761 C CA . SER A 1 170 ? 21.562 28.944 0.348 1.00 87.28 173 SER A CA 1
ATOM 762 C C . SER A 1 170 ? 22.863 29.326 1.085 1.00 86.72 173 SER A C 1
ATOM 763 O O . SER A 1 170 ? 23.768 28.494 1.237 1.00 86.69 173 SER A O 1
ATOM 766 N N . PRO A 1 171 ? 22.962 30.597 1.541 1.00 86.23 174 PRO A N 1
ATOM 767 C CA . PRO A 1 171 ? 24.133 30.971 2.335 1.00 85.21 174 PRO A CA 1
ATOM 768 C C . PRO A 1 171 ? 24.188 30.172 3.636 1.00 84.02 174 PRO A C 1
ATOM 769 O O . PRO A 1 171 ? 23.230 29.471 4.001 1.00 84.01 174 PRO A O 1
ATOM 773 N N . GLU A 1 172 ? 25.311 30.268 4.330 1.00 82.14 175 GLU A N 1
ATOM 774 C CA . GLU A 1 172 ? 25.401 29.674 5.648 1.00 80.11 175 GLU A CA 1
ATOM 775 C C . GLU A 1 172 ? 24.586 30.463 6.695 1.00 77.83 175 GLU A C 1
ATOM 776 O O . GLU A 1 172 ? 24.312 29.946 7.786 1.00 77.00 175 GLU A O 1
ATOM 782 N N . ALA A 1 173 ? 24.197 31.693 6.339 1.00 74.95 176 ALA A N 1
ATOM 783 C CA . ALA A 1 173 ? 23.466 32.598 7.236 1.00 72.66 176 ALA A CA 1
ATOM 784 C C . ALA A 1 173 ? 21.961 32.311 7.333 1.00 71.02 176 ALA A C 1
ATOM 785 O O . ALA A 1 173 ? 21.250 32.384 6.335 1.00 71.45 176 ALA A O 1
ATOM 787 N N . GLU A 1 174 ? 21.491 32.003 8.544 1.00 68.69 177 GLU A N 1
ATOM 788 C CA . GLU A 1 174 ? 20.083 31.658 8.822 1.00 66.51 177 GLU A CA 1
ATOM 789 C C . GLU A 1 174 ? 19.494 32.512 9.976 1.00 64.09 177 GLU A C 1
ATOM 790 O O . GLU A 1 174 ? 20.224 32.974 10.867 1.00 63.65 177 GLU A O 1
ATOM 796 N N . TYR A 1 175 ? 18.184 32.744 9.934 1.00 60.67 178 TYR A N 1
ATOM 797 C CA . TYR A 1 175 ? 17.506 33.453 10.992 1.00 57.77 178 TYR A CA 1
ATOM 798 C C . TYR A 1 175 ? 17.493 32.599 12.226 1.00 56.40 178 TYR A C 1
ATOM 799 O O . TYR A 1 175 ? 17.172 31.405 12.136 1.00 55.94 178 TYR A O 1
ATOM 808 N N . VAL A 1 176 ? 17.893 33.211 13.348 1.00 53.44 179 VAL A N 1
ATOM 809 C CA . VAL A 1 176 ? 17.814 32.593 14.661 1.00 52.45 179 VAL A CA 1
ATOM 810 C C . VAL A 1 176 ? 16.814 33.324 15.559 1.00 51.72 179 VAL A C 1
ATOM 811 O O . VAL A 1 176 ? 16.658 34.560 15.501 1.00 52.27 179 VAL A O 1
ATOM 815 N N . ASP A 1 177 ? 16.121 32.550 16.367 1.00 50.51 180 ASP A N 1
ATOM 816 C CA . ASP A 1 177 ? 15.126 33.096 17.287 1.00 49.86 180 ASP A CA 1
ATOM 817 C C . ASP A 1 177 ? 15.818 33.454 18.594 1.00 48.08 180 ASP A C 1
ATOM 818 O O . ASP A 1 177 ? 16.162 32.552 19.347 1.00 46.44 180 ASP A O 1
ATOM 823 N N . LEU A 1 178 ? 16.009 34.753 18.849 1.00 46.97 181 LEU A N 1
ATOM 824 C CA . LEU A 1 178 ? 16.700 35.221 20.045 1.00 46.09 181 LEU A CA 1
ATOM 825 C C . LEU A 1 178 ? 15.997 34.859 21.315 1.00 46.51 181 LEU A C 1
ATOM 826 O O . LEU A 1 178 ? 16.620 34.785 22.356 1.00 46.11 181 LEU A O 1
ATOM 831 N N . LEU A 1 179 ? 14.695 34.586 21.242 1.00 47.39 182 LEU A N 1
ATOM 832 C CA . LEU A 1 179 ? 13.951 34.334 22.446 1.00 47.47 182 LEU A CA 1
ATOM 833 C C . LEU A 1 179 ? 14.189 32.945 22.989 1.00 46.46 182 LEU A C 1
ATOM 834 O O . LEU A 1 179 ? 13.996 32.726 24.175 1.00 47.32 182 LEU A O 1
ATOM 839 N N . LEU A 1 180 ? 14.589 32.013 22.126 1.00 44.60 183 LEU A N 1
ATOM 840 C CA . LEU A 1 180 ? 15.027 30.696 22.550 1.00 44.29 183 LEU A CA 1
ATOM 841 C C . LEU A 1 180 ? 16.524 30.650 22.841 1.00 44.19 183 LEU A C 1
ATOM 842 O O . LEU A 1 180 ? 17.069 29.574 23.182 1.00 43.54 183 LEU A O 1
ATOM 847 N N . ASN A 1 181 ? 17.211 31.792 22.726 1.00 42.87 184 ASN A N 1
ATOM 848 C CA . ASN A 1 181 ? 18.686 31.770 22.944 1.00 42.70 184 ASN A CA 1
ATOM 849 C C . ASN A 1 181 ? 19.073 32.977 23.781 1.00 41.52 184 ASN A C 1
ATOM 850 O O . ASN A 1 181 ? 19.714 33.894 23.279 1.00 40.79 184 ASN A O 1
ATOM 855 N N . PRO A 1 182 ? 18.534 33.060 25.013 1.00 41.29 185 PRO A N 1
ATOM 856 C CA . PRO A 1 182 ? 18.852 34.251 25.792 1.00 40.70 185 PRO A CA 1
ATOM 857 C C . PRO A 1 182 ? 20.323 34.194 26.141 1.00 41.08 185 PRO A C 1
ATOM 858 O O . PRO A 1 182 ? 20.917 33.090 26.221 1.00 40.12 185 PRO A O 1
ATOM 862 N N . GLU A 1 183 ? 20.910 35.365 26.352 1.00 40.97 186 GLU A N 1
ATOM 863 C CA . GLU A 1 183 ? 22.307 35.421 26.692 1.00 40.66 186 GLU A CA 1
ATOM 864 C C . GLU A 1 183 ? 22.415 35.103 28.150 1.00 39.95 186 GLU A C 1
ATOM 865 O O . GLU A 1 183 ? 21.763 35.755 28.962 1.00 40.90 186 GLU A O 1
ATOM 871 N N . ARG A 1 184 ? 23.262 34.132 28.490 1.00 38.54 187 ARG A N 1
ATOM 872 C CA . ARG A 1 184 ? 23.426 33.754 29.874 1.00 39.06 187 ARG A CA 1
ATOM 873 C C . ARG A 1 184 ? 24.700 32.918 30.108 1.00 38.04 187 ARG A C 1
ATOM 874 O O . ARG A 1 184 ? 25.504 32.726 29.203 1.00 37.54 187 ARG A O 1
ATOM 882 N N . TYR A 1 185 ? 24.906 32.482 31.343 1.00 38.11 188 TYR A N 1
ATOM 883 C CA . TYR A 1 185 ? 26.007 31.567 31.657 1.00 38.73 188 TYR A CA 1
ATOM 884 C C . TYR A 1 185 ? 25.955 30.353 30.714 1.00 38.75 188 TYR A C 1
ATOM 885 O O . TYR A 1 185 ? 24.915 29.755 30.542 1.00 38.64 188 TYR A O 1
ATOM 894 N N . THR A 1 186 ? 27.062 30.072 30.051 1.00 38.91 189 THR A N 1
ATOM 895 C CA . THR A 1 186 ? 27.196 28.902 29.173 1.00 39.81 189 THR A CA 1
ATOM 896 C C . THR A 1 186 ? 28.379 28.015 29.579 1.00 39.85 189 THR A C 1
ATOM 897 O O . THR A 1 186 ? 28.727 27.112 28.853 1.00 41.94 189 THR A O 1
ATOM 901 N N . GLY A 1 187 ? 29.050 28.302 30.677 1.00 39.23 190 GLY A N 1
ATOM 902 C CA . GLY A 1 187 ? 30.262 27.586 30.964 1.00 40.69 190 GLY A CA 1
ATOM 903 C C . GLY A 1 187 ? 31.494 27.820 30.074 1.00 41.31 190 GLY A C 1
ATOM 904 O O . GLY A 1 187 ? 32.473 27.115 30.229 1.00 42.03 190 GLY A O 1
ATOM 905 N N . TYR A 1 188 ? 31.480 28.829 29.203 1.00 40.58 191 TYR A N 1
ATOM 906 C CA . TYR A 1 188 ? 32.631 29.167 28.406 1.00 40.90 191 TYR A CA 1
ATOM 907 C C . TYR A 1 188 ? 33.651 29.920 29.299 1.00 41.46 191 TYR A C 1
ATOM 908 O O . TYR A 1 188 ? 33.301 30.946 29.930 1.00 40.41 191 TYR A O 1
ATOM 917 N N . LYS A 1 189 ? 34.876 29.361 29.382 1.00 40.93 192 LYS A N 1
ATOM 918 C CA . LYS A 1 189 ? 35.876 29.776 30.344 1.00 41.22 192 LYS A CA 1
ATOM 919 C C . LYS A 1 189 ? 37.273 29.366 29.902 1.00 42.41 192 LYS A C 1
ATOM 920 O O . LYS A 1 189 ? 37.411 28.758 28.854 1.00 41.07 192 LYS A O 1
ATOM 926 N N . GLY A 1 190 ? 38.289 29.793 30.677 1.00 42.11 193 GLY A N 1
ATOM 927 C CA . GLY A 1 190 ? 39.622 29.289 30.537 1.00 41.66 193 GLY A CA 1
ATOM 928 C C . GLY A 1 190 ? 40.259 29.926 29.355 1.00 41.85 193 GLY A C 1
ATOM 929 O O . GLY A 1 190 ? 39.760 30.913 28.829 1.00 43.82 193 GLY A O 1
ATOM 930 N N . PRO A 1 191 ? 41.341 29.339 28.887 1.00 40.98 194 PRO A N 1
ATOM 931 C CA . PRO A 1 191 ? 42.167 29.959 27.883 1.00 41.24 194 PRO A CA 1
ATOM 932 C C . PRO A 1 191 ? 41.467 30.258 26.581 1.00 42.17 194 PRO A C 1
ATOM 933 O O . PRO A 1 191 ? 41.849 31.204 25.854 1.00 42.69 194 PRO A O 1
ATOM 937 N N . ASP A 1 192 ? 40.494 29.436 26.244 1.00 41.85 195 ASP A N 1
ATOM 938 C CA . ASP A 1 192 ? 39.770 29.681 25.027 1.00 42.43 195 ASP A CA 1
ATOM 939 C C . ASP A 1 192 ? 38.996 31.017 25.117 1.00 40.87 195 ASP A C 1
ATOM 940 O O . ASP A 1 192 ? 38.956 31.763 24.175 1.00 40.07 195 ASP A O 1
ATOM 945 N N . ALA A 1 193 ? 38.427 31.332 26.262 1.00 39.38 196 ALA A N 1
ATOM 946 C CA . ALA A 1 193 ? 37.713 32.606 26.358 1.00 40.17 196 ALA A CA 1
ATOM 947 C C . ALA A 1 193 ? 38.775 33.720 26.506 1.00 39.77 196 ALA A C 1
ATOM 948 O O . ALA A 1 193 ? 38.729 34.701 25.801 1.00 40.04 196 ALA A O 1
ATOM 950 N N . TRP A 1 194 ? 39.783 33.521 27.346 1.00 39.81 197 TRP A N 1
ATOM 951 C CA . TRP A 1 194 ? 40.909 34.525 27.429 1.00 40.26 197 TRP A CA 1
ATOM 952 C C . TRP A 1 194 ? 41.505 34.895 26.089 1.00 39.95 197 TRP A C 1
ATOM 953 O O . TRP A 1 194 ? 41.719 36.079 25.794 1.00 40.50 197 TRP A O 1
ATOM 964 N N . LYS A 1 195 ? 41.735 33.906 25.240 1.00 40.20 198 LYS A N 1
ATOM 965 C CA . LYS A 1 195 ? 42.389 34.223 23.994 1.00 40.96 198 LYS A CA 1
ATOM 966 C C . LYS A 1 195 ? 41.515 35.127 23.140 1.00 39.90 198 LYS A C 1
ATOM 967 O O . LYS A 1 195 ? 42.011 36.028 22.494 1.00 41.32 198 LYS A O 1
ATOM 973 N N . ILE A 1 196 ? 40.209 34.857 23.096 1.00 39.92 199 ILE A N 1
ATOM 974 C CA . ILE A 1 196 ? 39.298 35.664 22.297 1.00 38.91 199 ILE A CA 1
ATOM 975 C C . ILE A 1 196 ? 39.233 37.088 22.772 1.00 38.95 199 ILE A C 1
ATOM 976 O O . ILE A 1 196 ? 39.298 37.983 21.948 1.00 39.34 199 ILE A O 1
ATOM 981 N N . TRP A 1 197 ? 39.112 37.279 24.094 1.00 38.70 200 TRP A N 1
ATOM 982 C CA . TRP A 1 197 ? 39.125 38.609 24.692 1.00 38.74 200 TRP A CA 1
ATOM 983 C C . TRP A 1 197 ? 40.434 39.342 24.374 1.00 40.36 200 TRP A C 1
ATOM 984 O O . TRP A 1 197 ? 40.391 40.525 23.981 1.00 40.65 200 TRP A O 1
ATOM 995 N N . ASN A 1 198 ? 41.576 38.643 24.500 1.00 41.39 201 ASN A N 1
ATOM 996 C CA . ASN A 1 198 ? 42.874 39.266 24.215 1.00 43.90 201 ASN A CA 1
ATOM 997 C C . ASN A 1 198 ? 42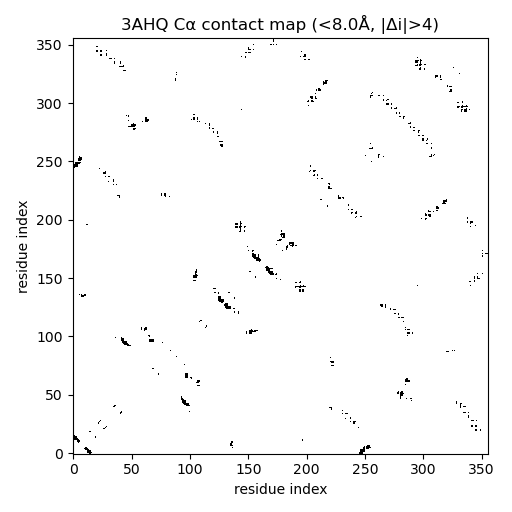.909 39.855 22.828 1.00 44.84 201 ASN A C 1
ATOM 998 O O . ASN A 1 198 ? 43.146 41.042 22.672 1.00 46.61 201 ASN A O 1
ATOM 1003 N N . VAL A 1 199 ? 42.592 39.044 21.820 1.00 45.74 202 VAL A N 1
ATOM 1004 C CA . VAL A 1 199 ? 42.542 39.496 20.425 1.00 44.14 202 VAL A CA 1
ATOM 1005 C C . VAL A 1 199 ? 41.509 40.599 20.096 1.00 44.14 202 VAL A C 1
ATOM 1006 O O . VAL A 1 199 ? 41.747 41.442 19.224 1.00 43.94 202 VAL A O 1
ATOM 1010 N N . ILE A 1 200 ? 40.337 40.596 20.737 1.00 43.70 203 ILE A N 1
ATOM 1011 C CA . ILE A 1 200 ? 39.407 41.712 20.503 1.00 42.18 203 ILE A CA 1
ATOM 1012 C C . ILE A 1 200 ? 40.006 43.016 21.050 1.00 42.33 203 ILE A C 1
ATOM 1013 O O . ILE A 1 200 ? 39.961 44.022 20.404 1.00 41.86 203 ILE A O 1
ATOM 1018 N N . TYR A 1 201 ? 40.607 42.978 22.227 1.00 43.79 204 TYR A N 1
ATOM 1019 C CA . TYR A 1 201 ? 41.253 44.150 22.763 1.00 46.14 204 TYR A CA 1
ATOM 1020 C C . TYR A 1 201 ? 42.437 44.604 21.919 1.00 47.76 204 TYR A C 1
ATOM 1021 O O . TYR A 1 201 ? 42.646 45.806 21.774 1.00 47.75 204 TYR A O 1
ATOM 1030 N N . GLU A 1 202 ? 43.180 43.673 21.326 1.00 49.88 205 GLU A N 1
ATOM 1031 C CA . GLU A 1 202 ? 44.331 44.073 20.502 1.00 52.97 205 GLU A CA 1
ATOM 1032 C C . GLU A 1 202 ? 43.938 44.704 19.171 1.00 53.72 205 GLU A C 1
ATOM 1033 O O . GLU A 1 202 ? 44.788 45.177 18.445 1.00 53.73 205 GLU A O 1
ATOM 1039 N N . GLU A 1 203 ? 42.651 44.732 18.852 1.00 54.97 206 GLU A N 1
ATOM 1040 C CA . GLU A 1 203 ? 42.173 45.493 17.683 1.00 56.26 206 GLU A CA 1
ATOM 1041 C C . GLU A 1 203 ? 42.211 47.014 17.888 1.00 56.97 206 GLU A C 1
ATOM 1042 O O . GLU A 1 203 ? 41.849 47.787 16.982 1.00 57.44 206 GLU A O 1
ATOM 1048 N N . ASN A 1 204 ? 42.563 47.460 19.087 1.00 58.13 207 ASN A N 1
ATOM 1049 C CA . ASN A 1 204 ? 42.539 48.883 19.374 1.00 59.84 207 ASN A CA 1
ATOM 1050 C C . ASN A 1 204 ? 43.672 49.598 18.637 1.00 61.61 207 ASN A C 1
ATOM 1051 O O . ASN A 1 204 ? 44.724 49.790 19.178 1.00 61.98 207 ASN A O 1
ATOM 1056 N N . CYS A 1 205 ? 43.469 49.974 17.389 1.00 64.77 208 CYS A N 1
ATOM 1057 C CA . CYS A 1 205 ? 44.606 50.440 16.565 1.00 67.93 208 CYS A CA 1
ATOM 1058 C C . CYS A 1 205 ? 44.217 51.572 15.611 1.00 68.37 208 CYS A C 1
ATOM 1059 O O . CYS A 1 205 ? 43.835 51.349 14.448 1.00 68.12 208 CYS A O 1
ATOM 1062 N N . PHE A 1 206 ? 44.292 52.795 16.116 1.00 69.53 209 PHE A N 1
ATOM 1063 C CA . PHE A 1 206 ? 43.853 53.946 15.311 1.00 71.27 209 PHE A CA 1
ATOM 1064 C C . PHE A 1 206 ? 45.010 54.811 14.793 1.00 72.81 209 PHE A C 1
ATOM 1065 O O . PHE A 1 206 ? 46.079 54.902 15.418 1.00 72.15 209 PHE A O 1
ATOM 1073 N N . LYS A 1 207 ? 44.787 55.408 13.624 1.00 75.15 210 LYS A N 1
ATOM 1074 C CA . LYS A 1 207 ? 45.711 56.405 13.053 1.00 77.05 210 LYS A CA 1
ATOM 1075 C C . LYS A 1 207 ? 45.512 57.735 13.811 1.00 78.24 210 LYS A C 1
ATOM 1076 O O . LYS A 1 207 ? 44.376 58.047 14.192 1.00 78.63 210 LYS A O 1
ATOM 1082 N N . PRO A 1 208 ? 46.610 58.489 14.084 1.00 79.25 211 PRO A N 1
ATOM 1083 C CA . PRO A 1 208 ? 46.513 59.693 14.933 1.00 79.69 211 PRO A CA 1
ATOM 1084 C C . PRO A 1 208 ? 46.448 61.010 14.150 1.00 80.15 211 PRO A C 1
ATOM 1085 O O . PRO A 1 208 ? 45.354 61.499 13.828 1.00 80.33 211 PRO A O 1
ATOM 1089 N N . GLY A 1 236 ? 50.685 56.016 9.811 1.00 82.79 239 GLY A N 1
ATOM 1090 C CA . GLY A 1 236 ? 50.664 54.585 9.492 1.00 82.76 239 GLY A CA 1
ATOM 1091 C C . GLY A 1 236 ? 50.826 53.686 10.713 1.00 82.62 239 GLY A C 1
ATOM 1092 O O . GLY A 1 236 ? 50.973 52.462 10.582 1.00 82.66 239 GLY A O 1
ATOM 1093 N N . LEU A 1 237 ? 50.800 54.301 11.898 1.00 81.99 240 LEU A N 1
ATOM 1094 C CA . LEU A 1 237 ? 51.098 53.614 13.159 1.00 81.49 240 LEU A CA 1
ATOM 1095 C C . LEU A 1 237 ? 49.923 53.671 14.136 1.00 80.39 240 LEU A C 1
ATOM 1096 O O . LEU A 1 237 ? 49.279 54.721 14.284 1.00 80.93 240 LEU A O 1
ATOM 1101 N N . CYS A 1 238 ? 49.661 52.554 14.815 1.00 78.90 241 CYS A N 1
ATOM 1102 C CA . CYS A 1 238 ? 48.494 52.446 15.713 1.00 77.02 241 CYS A CA 1
ATOM 1103 C C . CYS A 1 238 ? 48.720 53.144 17.029 1.00 74.97 241 CYS A C 1
ATOM 1104 O O . CYS A 1 238 ? 49.719 52.889 17.718 1.00 74.82 241 CYS A O 1
ATOM 1107 N N . VAL A 1 239 ? 47.756 53.981 17.377 1.00 72.21 242 VAL A N 1
ATOM 1108 C CA . VAL A 1 239 ? 47.515 54.315 18.752 1.00 70.21 242 VAL A CA 1
ATOM 1109 C C . VAL A 1 239 ? 46.191 53.661 19.173 1.00 68.58 242 VAL A C 1
ATOM 1110 O O . VAL A 1 239 ? 45.270 53.507 18.375 1.00 67.15 242 VAL A O 1
ATOM 1114 N N . GLU A 1 240 ? 46.143 53.240 20.429 1.00 67.37 243 GLU A N 1
ATOM 1115 C CA . GLU A 1 240 ? 44.934 52.694 20.996 1.00 66.59 243 GLU A CA 1
ATOM 1116 C C . GLU A 1 240 ? 44.081 53.834 21.559 1.00 64.65 243 GLU A C 1
ATOM 1117 O O . GLU A 1 240 ? 44.546 54.614 22.394 1.00 64.15 243 GLU A O 1
ATOM 1123 N N . LYS A 1 241 ? 42.869 53.979 21.028 1.00 62.20 244 LYS A N 1
ATOM 1124 C CA . LYS A 1 241 ? 41.967 55.011 21.523 1.00 60.08 244 LYS A CA 1
ATOM 1125 C C . LYS A 1 241 ? 41.559 54.588 22.911 1.00 59.71 244 LYS A C 1
ATOM 1126 O O . LYS A 1 241 ? 41.576 53.377 23.233 1.00 59.97 244 LYS A O 1
ATOM 1132 N N . ARG A 1 242 ? 41.285 55.567 23.775 1.00 57.76 245 ARG A N 1
ATOM 1133 C CA . ARG A 1 242 ? 40.793 55.219 25.073 1.00 56.12 245 ARG A CA 1
ATOM 1134 C C . ARG A 1 242 ? 39.362 54.736 24.906 1.00 54.94 245 ARG A C 1
ATOM 1135 O O . ARG A 1 242 ? 38.899 53.854 25.655 1.00 54.23 245 ARG A O 1
ATOM 1143 N N . ALA A 1 243 ? 38.676 55.329 23.937 1.00 52.60 246 ALA A N 1
ATOM 1144 C CA . ALA A 1 243 ? 37.242 55.151 23.792 1.00 52.04 246 ALA A CA 1
ATOM 1145 C C . ALA A 1 243 ? 36.832 53.743 23.300 1.00 50.78 246 ALA A C 1
ATOM 1146 O O . ALA A 1 243 ? 35.818 53.218 23.709 1.00 52.51 246 ALA A O 1
ATOM 1148 N N . PHE A 1 244 ? 37.581 53.206 22.354 1.00 48.45 247 PHE A N 1
ATOM 1149 C CA . PHE A 1 244 ? 37.384 51.870 21.869 1.00 46.75 247 PHE A CA 1
ATOM 1150 C C . PHE A 1 244 ? 37.522 50.897 23.060 1.00 45.29 247 PHE A C 1
ATOM 1151 O O . PHE A 1 244 ? 36.651 50.070 23.281 1.00 44.83 247 PHE A O 1
ATOM 1159 N N . TYR A 1 245 ? 38.596 51.066 23.835 1.00 43.87 248 TYR A N 1
ATOM 1160 C CA . TYR A 1 245 ? 38.873 50.286 24.996 1.00 42.59 248 TYR A CA 1
ATOM 1161 C C . TYR A 1 245 ? 37.657 50.223 25.913 1.00 43.23 248 TYR A C 1
ATOM 1162 O O . TYR A 1 245 ? 37.287 49.152 26.359 1.00 42.10 248 TYR A O 1
ATOM 1171 N N . ARG A 1 246 ? 37.057 51.387 26.172 1.00 42.73 249 ARG A N 1
ATOM 1172 C CA . ARG A 1 246 ? 35.987 51.527 27.118 1.00 42.97 249 ARG A CA 1
ATOM 1173 C C . ARG A 1 246 ? 34.776 50.822 26.579 1.00 42.47 249 ARG A C 1
ATOM 1174 O O . ARG A 1 246 ? 34.097 50.151 27.341 1.00 42.42 249 ARG A O 1
ATOM 1182 N N . LEU A 1 247 ? 34.543 50.935 25.273 1.00 41.30 250 LEU A N 1
ATOM 1183 C CA . LEU A 1 247 ? 33.392 50.296 24.669 1.00 41.77 250 LEU A CA 1
ATOM 1184 C C . LEU A 1 247 ? 33.391 48.763 24.789 1.00 41.69 250 LEU A C 1
ATOM 1185 O O . LEU A 1 247 ? 32.400 48.188 25.246 1.00 42.73 250 LEU A O 1
ATOM 1190 N N . ILE A 1 248 ? 34.471 48.121 24.340 1.00 40.05 251 ILE A N 1
ATOM 1191 C CA . ILE A 1 248 ? 34.688 46.694 24.508 1.00 39.74 251 ILE A CA 1
ATOM 1192 C C . ILE A 1 248 ? 34.612 46.262 25.983 1.00 39.02 251 ILE A C 1
ATOM 1193 O O . ILE A 1 248 ? 33.965 45.270 26.351 1.00 38.68 251 ILE A O 1
ATOM 1198 N N . SER A 1 249 ? 35.319 46.999 26.815 1.00 37.08 252 SER A N 1
ATOM 1199 C CA . SER A 1 249 ? 35.310 46.748 28.228 1.00 35.16 252 SER A CA 1
ATOM 1200 C C . SER A 1 249 ? 33.889 46.795 28.767 1.00 35.47 252 SER A C 1
ATOM 1201 O O . SER A 1 249 ? 33.611 46.047 29.703 1.00 35.58 252 SER A O 1
ATOM 1204 N N . GLY A 1 250 ? 33.009 47.658 28.200 1.00 34.33 253 GLY A N 1
ATOM 1205 C CA . GLY A 1 250 ? 31.661 47.805 28.728 1.00 33.12 253 GLY A CA 1
ATOM 1206 C C . GLY A 1 250 ? 30.883 46.577 28.247 1.00 33.60 253 GLY A C 1
ATOM 1207 O O . GLY A 1 250 ? 29.977 46.110 28.901 1.00 33.22 253 GLY A O 1
ATOM 1208 N N . LEU A 1 251 ? 31.228 46.080 27.067 1.00 31.84 254 LEU A N 1
ATOM 1209 C CA . LEU A 1 251 ? 30.552 44.958 26.480 1.00 32.27 254 LEU A CA 1
ATOM 1210 C C . LEU A 1 251 ? 30.973 43.663 27.249 1.00 33.74 254 LEU A C 1
ATOM 1211 O O . LEU A 1 251 ? 30.133 42.843 27.672 1.00 34.09 254 LEU A O 1
ATOM 1216 N N . HIS A 1 252 ? 32.279 43.507 27.420 1.00 34.17 255 HIS A N 1
ATOM 1217 C CA . HIS A 1 252 ? 32.847 42.496 28.310 1.00 35.80 255 HIS A CA 1
ATOM 1218 C C . HIS A 1 252 ? 32.145 42.515 29.670 1.00 36.29 255 HIS A C 1
ATOM 1219 O O . HIS A 1 252 ? 31.751 41.445 30.210 1.00 36.25 255 HIS A O 1
ATOM 1226 N N . ALA A 1 253 ? 31.966 43.726 30.220 1.00 35.41 256 ALA A N 1
ATOM 1227 C CA . ALA A 1 253 ? 31.306 43.843 31.519 1.00 35.37 256 ALA A CA 1
ATOM 1228 C C . ALA A 1 253 ? 29.860 43.352 31.452 1.00 34.13 256 ALA A C 1
ATOM 1229 O O . ALA A 1 253 ? 29.460 42.603 32.300 1.00 34.04 256 ALA A O 1
ATOM 1231 N N . SER A 1 254 ? 29.128 43.743 30.418 1.00 34.14 257 SER A N 1
ATOM 1232 C CA . SER A 1 254 ? 27.676 43.422 30.247 1.00 34.81 257 SER A CA 1
ATOM 1233 C C . SER A 1 254 ? 27.417 41.893 30.161 1.00 35.50 257 SER A C 1
ATOM 1234 O O . SER A 1 254 ? 26.496 41.352 30.786 1.00 36.95 257 SER A O 1
ATOM 1237 N N . ILE A 1 255 ? 28.260 41.239 29.373 1.00 34.55 258 ILE A N 1
ATOM 1238 C CA . ILE A 1 255 ? 28.340 39.813 29.209 1.00 35.21 258 ILE A CA 1
ATOM 1239 C C . ILE A 1 255 ? 28.542 39.085 30.540 1.00 35.96 258 ILE A C 1
ATOM 1240 O O . ILE A 1 255 ? 27.764 38.158 30.894 1.00 34.48 258 ILE A O 1
ATOM 1245 N N . ASN A 1 256 ? 29.577 39.511 31.271 1.00 35.09 259 ASN A N 1
ATOM 1246 C CA . ASN A 1 256 ? 29.879 38.955 32.561 1.00 35.00 259 ASN A CA 1
ATOM 1247 C C . ASN A 1 256 ? 28.793 39.269 33.578 1.00 35.61 259 ASN A C 1
ATOM 1248 O O . ASN A 1 256 ? 28.614 38.524 34.577 1.00 36.54 259 ASN A O 1
ATOM 1253 N N . VAL A 1 257 ? 28.090 40.375 33.379 1.00 34.67 260 VAL A N 1
ATOM 1254 C CA . VAL A 1 257 ? 26.979 40.663 34.265 1.00 34.57 260 VAL A CA 1
ATOM 1255 C C . VAL A 1 257 ? 25.812 39.687 33.973 1.00 35.77 260 VAL A C 1
ATOM 1256 O O . VAL A 1 257 ? 25.221 39.144 34.865 1.00 35.33 260 VAL A O 1
ATOM 1260 N N . HIS A 1 258 ? 25.528 39.457 32.703 1.00 37.00 261 HIS A N 1
ATOM 1261 C CA . HIS A 1 258 ? 24.507 38.508 32.283 1.00 38.16 261 HIS A CA 1
ATOM 1262 C C . HIS A 1 258 ? 24.747 37.124 32.783 1.00 37.58 261 HIS A C 1
ATOM 1263 O O . HIS A 1 258 ? 23.779 36.503 33.229 1.00 38.77 261 HIS A O 1
ATOM 1270 N N . LEU A 1 259 ? 25.991 36.614 32.709 1.00 36.40 262 LEU A N 1
ATOM 1271 C CA . LEU A 1 259 ? 26.237 35.205 33.110 1.00 35.46 262 LEU A CA 1
ATOM 1272 C C . LEU A 1 259 ? 26.131 35.137 34.627 1.00 35.96 262 LEU A C 1
ATOM 1273 O O . LEU A 1 259 ? 25.717 34.121 35.191 1.00 35.06 262 LEU A O 1
ATOM 1278 N N . SER A 1 260 ? 26.486 36.228 35.298 1.00 35.41 263 SER A N 1
ATOM 1279 C CA . SER A 1 260 ? 26.309 36.283 36.768 1.00 36.32 263 SER A CA 1
ATOM 1280 C C . SER A 1 260 ? 24.872 36.258 37.183 1.00 37.11 263 SER A C 1
ATOM 1281 O O . SER A 1 260 ? 24.499 35.578 38.144 1.00 37.23 263 SER A O 1
ATOM 1284 N N . ALA A 1 261 ? 24.076 37.014 36.449 1.00 37.44 264 ALA A N 1
ATOM 1285 C CA . ALA A 1 261 ? 22.688 37.280 36.834 1.00 38.56 264 ALA A CA 1
ATOM 1286 C C . ALA A 1 261 ? 21.811 36.136 36.391 1.00 40.20 264 ALA A C 1
ATOM 1287 O O . ALA A 1 261 ? 20.795 35.853 37.074 1.00 41.61 264 ALA A O 1
ATOM 1289 N N . ARG A 1 262 ? 22.188 35.499 35.259 1.00 39.83 265 ARG A N 1
ATOM 1290 C CA . ARG A 1 262 ? 21.478 34.319 34.712 1.00 40.00 265 ARG A CA 1
ATOM 1291 C C . ARG A 1 262 ? 22.406 33.076 34.770 1.00 40.18 265 ARG A C 1
ATOM 1292 O O . ARG A 1 262 ? 22.827 32.508 33.755 1.00 40.77 265 ARG A O 1
ATOM 1300 N N . TYR A 1 263 ? 22.753 32.684 35.977 1.00 40.42 266 TYR A N 1
ATOM 1301 C CA . TYR A 1 263 ? 23.712 31.602 36.212 1.00 40.39 266 TYR A CA 1
ATOM 1302 C C . TYR A 1 263 ? 23.014 30.245 36.407 1.00 40.20 266 TYR A C 1
ATOM 1303 O O . TYR A 1 263 ? 21.867 30.183 36.872 1.00 37.22 266 TYR A O 1
ATOM 1312 N N . LEU A 1 264 ? 23.711 29.173 36.034 1.00 40.28 267 LEU A N 1
ATOM 1313 C CA . LEU A 1 264 ? 23.207 27.840 36.276 1.00 42.01 267 LEU A CA 1
ATOM 1314 C C . LEU A 1 264 ? 23.490 27.500 37.726 1.00 42.38 267 LEU A C 1
ATOM 1315 O O . LEU A 1 264 ? 24.549 27.043 38.043 1.00 42.95 267 LEU A O 1
ATOM 1320 N N . LEU A 1 265 ? 22.562 27.797 38.625 1.00 44.30 268 LEU A N 1
ATOM 1321 C CA . LEU A 1 265 ? 22.807 27.618 40.060 1.00 46.65 268 LEU A CA 1
ATOM 1322 C C . LEU A 1 265 ? 22.787 26.144 40.501 1.00 49.16 268 LEU A C 1
ATOM 1323 O O . LEU A 1 265 ? 23.549 25.743 41.382 1.00 48.78 268 LEU A O 1
ATOM 1328 N N . GLN A 1 266 ? 21.895 25.355 39.906 1.00 51.80 269 GLN A N 1
ATOM 1329 C CA . GLN A 1 266 ? 21.627 23.995 40.372 1.00 55.46 269 GLN A CA 1
ATOM 1330 C C . GLN A 1 266 ? 21.174 23.127 39.213 1.00 56.68 269 GLN A C 1
ATOM 1331 O O . GLN A 1 266 ? 20.393 23.568 38.383 1.00 54.86 269 GLN A O 1
ATOM 1337 N N . GLU A 1 267 ? 21.728 21.918 39.141 1.00 59.91 270 GLU A N 1
ATOM 1338 C CA . GLU A 1 267 ? 21.408 20.968 38.088 1.00 64.35 270 GLU A CA 1
ATOM 1339 C C . GLU A 1 267 ? 21.459 19.585 38.702 1.00 66.92 270 GLU A C 1
ATOM 1340 O O . GLU A 1 267 ? 22.537 19.104 39.067 1.00 67.85 270 GLU A O 1
ATOM 1346 N N . THR A 1 268 ? 20.294 18.955 38.818 1.00 70.26 271 THR A N 1
ATOM 1347 C CA . THR A 1 268 ? 20.170 17.537 39.205 1.00 72.53 271 THR A CA 1
ATOM 1348 C C . THR A 1 268 ? 20.075 16.667 37.928 1.00 74.15 271 THR A C 1
ATOM 1349 O O . THR A 1 268 ? 20.187 17.200 36.805 1.00 73.99 271 THR A O 1
ATOM 1353 N N . TRP A 1 269 ? 19.878 15.344 38.100 1.00 76.24 272 TRP A N 1
ATOM 1354 C CA . TRP A 1 269 ? 19.462 14.405 37.009 1.00 77.39 272 TRP A CA 1
ATOM 1355 C C . TRP A 1 269 ? 18.246 14.976 36.296 1.00 76.77 272 TRP A C 1
ATOM 1356 O O . TRP A 1 269 ? 17.959 14.674 35.113 1.00 76.88 272 TRP A O 1
ATOM 1367 N N . LEU A 1 270 ? 17.528 15.792 37.075 1.00 75.20 273 LEU A N 1
ATOM 1368 C CA . LEU A 1 270 ? 16.186 16.214 36.808 1.00 73.00 273 LEU A CA 1
ATOM 1369 C C . LEU A 1 270 ? 16.172 17.702 36.436 1.00 71.19 273 LEU A C 1
ATOM 1370 O O . LEU A 1 270 ? 16.186 18.057 35.241 1.00 70.89 273 LEU A O 1
ATOM 1375 N N . GLU A 1 271 ? 16.196 18.559 37.462 1.00 68.35 274 GLU A N 1
ATOM 1376 C CA . GLU A 1 271 ? 15.820 19.964 37.339 1.00 65.74 274 GLU A CA 1
ATOM 1377 C C . GLU A 1 271 ? 17.018 20.932 37.319 1.00 63.51 274 GLU A C 1
ATOM 1378 O O . GLU A 1 271 ? 17.973 20.796 38.075 1.00 63.91 274 GLU A O 1
ATOM 1384 N N . LYS A 1 272 ? 16.968 21.887 36.403 1.00 60.22 275 LYS A N 1
ATOM 1385 C CA . LYS A 1 272 ? 17.944 22.942 36.369 1.00 56.40 275 LYS A CA 1
ATOM 1386 C C . LYS A 1 272 ? 17.289 24.227 36.873 1.00 54.19 275 LYS A C 1
ATOM 1387 O O . LYS A 1 272 ? 16.088 24.484 36.658 1.00 53.46 275 LYS A O 1
ATOM 1393 N N . LYS A 1 273 ? 18.088 25.020 37.565 1.00 50.07 276 LYS A N 1
ATOM 1394 C CA . LYS A 1 273 ? 17.635 26.249 38.126 1.00 47.18 276 LYS A CA 1
ATOM 1395 C C . LYS A 1 273 ? 18.686 27.282 37.798 1.00 45.41 276 LYS A C 1
ATOM 1396 O O . LYS A 1 273 ? 19.851 27.141 38.118 1.00 42.08 276 LYS A O 1
ATOM 1402 N N . TRP A 1 274 ? 18.233 28.285 37.077 1.00 45.33 277 TRP A N 1
ATOM 1403 C CA . TRP A 1 274 ? 18.979 29.438 36.728 1.00 45.33 277 TRP A CA 1
ATOM 1404 C C . TRP A 1 274 ? 18.518 30.576 37.622 1.00 45.83 277 TRP A C 1
ATOM 1405 O O . TRP A 1 274 ? 17.324 30.628 38.059 1.00 45.88 277 TRP A O 1
ATOM 1416 N N . GLY A 1 275 ? 19.429 31.515 37.835 1.00 45.44 278 GLY A N 1
ATOM 1417 C CA . GLY A 1 275 ? 19.122 32.724 38.585 1.00 45.47 278 GLY A CA 1
ATOM 1418 C C . GLY A 1 275 ? 20.380 33.422 38.980 1.00 45.82 278 GLY A C 1
ATOM 1419 O O . GLY A 1 275 ? 21.485 33.074 38.480 1.00 46.20 278 GLY A O 1
ATOM 1420 N N . HIS A 1 276 ? 20.237 34.389 39.893 1.00 44.72 279 HIS A N 1
ATOM 1421 C CA . HIS A 1 276 ? 21.340 35.244 40.262 1.00 43.41 279 HIS A CA 1
ATOM 1422 C C . HIS A 1 276 ? 22.363 34.510 41.065 1.00 44.29 279 HIS A C 1
ATOM 1423 O O . HIS A 1 276 ? 22.011 33.792 41.962 1.00 45.55 279 HIS A O 1
ATOM 1430 N N . ASN A 1 277 ? 23.641 34.681 40.725 1.00 44.59 280 ASN A N 1
ATOM 1431 C CA . ASN A 1 277 ? 24.744 34.116 41.485 1.00 44.81 280 ASN A CA 1
ATOM 1432 C C . ASN A 1 277 ? 25.586 35.271 42.070 1.00 46.27 280 ASN A C 1
ATOM 1433 O O . ASN A 1 277 ? 26.545 35.775 41.439 1.00 45.75 280 ASN A O 1
ATOM 1438 N N . ILE A 1 278 ? 25.217 35.668 43.278 1.00 47.12 281 ILE A N 1
ATOM 1439 C CA . ILE A 1 278 ? 25.849 36.757 43.995 1.00 47.33 281 ILE A CA 1
ATOM 1440 C C . ILE A 1 278 ? 27.346 36.594 44.202 1.00 47.46 281 ILE A C 1
ATOM 1441 O O . ILE A 1 278 ? 28.111 37.588 44.138 1.00 47.02 281 ILE A O 1
ATOM 1446 N N . THR A 1 279 ? 27.786 35.358 44.411 1.00 46.78 282 THR A N 1
ATOM 1447 C CA . THR A 1 279 ? 29.220 35.121 44.650 1.00 46.33 282 THR A CA 1
ATOM 1448 C C . THR A 1 279 ? 30.031 35.373 43.399 1.00 45.11 282 THR A C 1
ATOM 1449 O O . THR A 1 279 ? 31.122 35.950 43.454 1.00 44.77 282 THR A O 1
ATOM 1453 N N . GLU A 1 280 ? 29.478 34.937 42.265 1.00 42.98 283 GLU A N 1
ATOM 1454 C CA . GLU A 1 280 ? 30.056 35.199 40.936 1.00 41.44 283 GLU A CA 1
ATOM 1455 C C . GLU A 1 280 ? 30.126 36.695 40.624 1.00 40.75 283 GLU A C 1
ATOM 1456 O O . GLU A 1 280 ? 31.196 37.233 40.258 1.00 39.79 283 GLU A O 1
ATOM 1462 N N . PHE A 1 281 ? 28.983 37.357 40.783 1.00 40.19 284 PHE A N 1
ATOM 1463 C CA . PHE A 1 281 ? 28.903 38.776 40.567 1.00 39.97 284 PHE A CA 1
ATOM 1464 C C . PHE A 1 281 ? 29.949 39.514 41.407 1.00 41.29 284 PHE A C 1
ATOM 1465 O O . PHE A 1 281 ? 30.670 40.333 40.866 1.00 42.41 284 PHE A O 1
ATOM 1473 N N . GLN A 1 282 ? 30.032 39.202 42.709 1.00 42.23 285 GLN A N 1
ATOM 1474 C CA . GLN A 1 282 ? 30.936 39.896 43.632 1.00 42.89 285 GLN A CA 1
ATOM 1475 C C . GLN A 1 282 ? 32.406 39.674 43.278 1.00 43.24 285 GLN A C 1
ATOM 1476 O O . GLN A 1 282 ? 33.179 40.635 43.269 1.00 42.52 285 GLN A O 1
ATOM 1482 N N . GLN A 1 283 ? 32.783 38.440 42.936 1.00 43.26 286 GLN A N 1
ATOM 1483 C CA . GLN A 1 283 ? 34.181 38.170 42.604 1.00 44.30 286 GLN A CA 1
ATOM 1484 C C . GLN A 1 283 ? 34.543 38.865 41.298 1.00 42.10 286 GLN A C 1
ATOM 1485 O O . GLN A 1 283 ? 35.702 39.111 41.022 1.00 40.61 286 GLN A O 1
ATOM 1491 N N . ARG A 1 284 ? 33.540 39.150 40.481 1.00 40.88 287 ARG A N 1
ATOM 1492 C CA . ARG A 1 284 ? 33.839 39.825 39.212 1.00 39.64 287 ARG A CA 1
ATOM 1493 C C . ARG A 1 284 ? 33.793 41.308 39.327 1.00 38.39 287 ARG A C 1
ATOM 1494 O O . ARG A 1 284 ? 34.531 41.959 38.590 1.00 37.79 287 ARG A O 1
ATOM 1502 N N . PHE A 1 285 ? 32.923 41.837 40.212 1.00 37.42 288 PHE A N 1
ATOM 1503 C CA . PHE A 1 285 ? 32.601 43.272 40.194 1.00 37.38 288 PHE A CA 1
ATOM 1504 C C . PHE A 1 285 ? 32.706 44.061 41.527 1.00 38.49 288 PHE A C 1
ATOM 1505 O O . PHE A 1 285 ? 32.654 45.290 41.501 1.00 39.08 288 PHE A O 1
ATOM 1513 N N . ASP A 1 286 ? 32.905 43.375 42.649 1.00 38.43 289 ASP A N 1
ATOM 1514 C CA . ASP A 1 286 ? 33.134 44.005 43.925 1.00 39.92 289 ASP A CA 1
ATOM 1515 C C . ASP A 1 286 ? 34.496 44.767 43.992 1.00 40.22 289 ASP A C 1
ATOM 1516 O O . ASP A 1 286 ? 35.540 44.239 43.623 1.00 39.86 289 ASP A O 1
ATOM 1521 N N . GLY A 1 287 ? 34.443 46.003 44.493 1.00 39.69 290 GLY A N 1
ATOM 1522 C CA . GLY A 1 287 ? 35.567 46.907 44.510 1.00 40.71 290 GLY A CA 1
ATOM 1523 C C . GLY A 1 287 ? 36.698 46.362 45.347 1.00 41.25 290 GLY A C 1
ATOM 1524 O O . GLY A 1 287 ? 37.849 46.367 44.909 1.00 42.26 290 GLY A O 1
ATOM 1525 N N . ILE A 1 288 ? 36.362 45.874 46.526 1.00 40.59 291 ILE A N 1
ATOM 1526 C CA . ILE A 1 288 ? 37.341 45.312 47.383 1.00 41.98 291 ILE A CA 1
ATOM 1527 C C . ILE A 1 288 ? 37.962 44.043 46.769 1.00 42.24 291 ILE A C 1
ATOM 1528 O O . ILE A 1 288 ? 39.185 43.980 46.600 1.00 44.13 291 ILE A O 1
ATOM 1533 N N . LEU A 1 289 ? 37.155 43.066 46.410 1.00 41.06 292 LEU A N 1
ATOM 1534 C CA . LEU A 1 289 ? 37.707 41.824 45.864 1.00 41.83 292 LEU A CA 1
ATOM 1535 C C . LEU A 1 289 ? 38.440 42.046 44.550 1.00 41.49 292 LEU A C 1
ATOM 1536 O O . LEU A 1 289 ? 39.251 41.211 44.149 1.00 43.86 292 LEU A O 1
ATOM 1541 N N . THR A 1 290 ? 38.191 43.160 43.870 1.00 39.63 293 THR A N 1
ATOM 1542 C CA . THR A 1 290 ? 38.880 43.379 42.607 1.00 37.09 293 THR A CA 1
ATOM 1543 C C . THR A 1 290 ? 39.854 44.542 42.644 1.00 36.42 293 THR A C 1
ATOM 1544 O O . THR A 1 290 ? 40.381 44.912 41.625 1.00 36.23 293 THR A O 1
ATOM 1548 N N . GLU A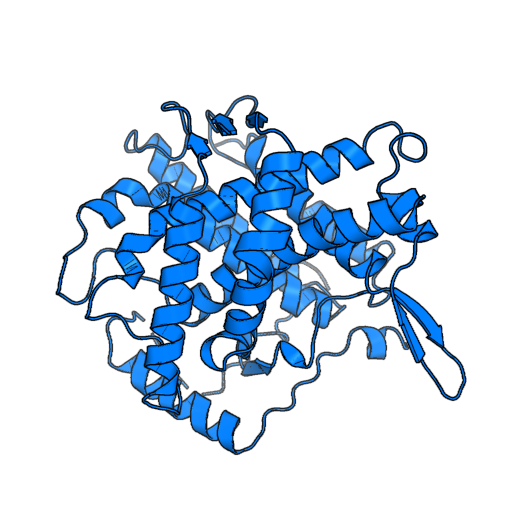 1 291 ? 40.072 45.165 43.803 1.00 36.77 294 GLU A N 1
ATOM 1549 C CA . GLU A 1 291 ? 41.042 46.288 43.900 1.00 36.64 294 GLU A CA 1
ATOM 1550 C C . GLU A 1 291 ? 40.595 47.386 43.000 1.00 36.41 294 GLU A C 1
ATOM 1551 O O . GLU A 1 291 ? 41.401 48.015 42.291 1.00 36.46 294 GLU A O 1
ATOM 1557 N N . GLY A 1 292 ? 39.284 47.637 42.989 1.00 37.21 295 GLY A N 1
ATOM 1558 C CA . GLY A 1 292 ? 38.774 48.801 42.263 1.00 36.55 295 GLY A CA 1
ATOM 1559 C C . GLY A 1 292 ? 38.525 48.550 40.783 1.00 38.05 295 GLY A C 1
ATOM 1560 O O . GLY A 1 292 ? 37.987 49.403 40.085 1.00 39.42 295 GLY A O 1
ATOM 1561 N N . GLU A 1 293 ? 38.913 47.401 40.245 1.00 38.12 296 GLU A N 1
ATOM 1562 C CA . GLU A 1 293 ? 38.718 47.229 38.774 1.00 38.12 296 GLU A CA 1
ATOM 1563 C C . GLU A 1 293 ? 37.248 47.013 38.404 1.00 36.54 296 G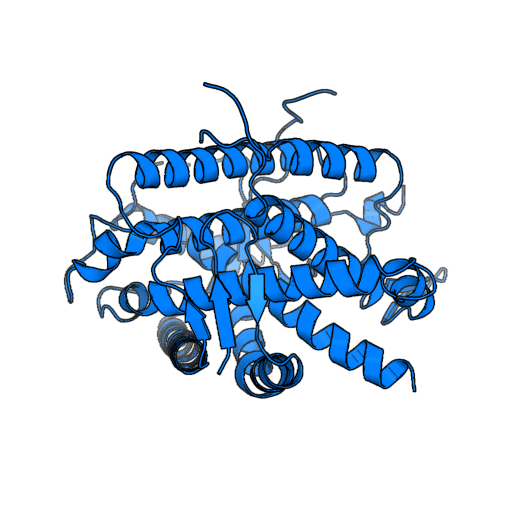LU A C 1
ATOM 1564 O O . GLU A 1 293 ? 36.807 47.397 37.319 1.00 36.64 296 GLU A O 1
ATOM 1570 N N . GLY A 1 294 ? 36.512 46.322 39.276 1.00 37.44 297 GLY A N 1
ATOM 1571 C CA . GLY A 1 294 ? 35.081 46.052 39.022 1.00 37.92 297 GLY A CA 1
ATOM 1572 C C . GLY A 1 294 ? 34.237 47.298 38.861 1.00 38.44 297 GLY A C 1
ATOM 1573 O O . GLY A 1 294 ? 33.517 47.424 37.839 1.00 39.89 297 GLY A O 1
ATOM 1574 N N . PRO A 1 295 ? 34.279 48.227 39.858 1.00 38.46 298 PRO A N 1
ATOM 1575 C CA . PRO A 1 295 ? 33.566 49.527 39.679 1.00 38.52 298 PRO A CA 1
ATOM 1576 C C . PRO A 1 295 ? 33.983 50.267 38.423 1.00 38.82 298 PRO A C 1
ATOM 1577 O O . PRO A 1 295 ? 33.086 50.780 37.712 1.00 39.72 298 PRO A O 1
ATOM 1581 N N . ARG A 1 296 ? 35.271 50.216 38.058 1.00 38.37 299 ARG A N 1
ATOM 1582 C CA . ARG A 1 296 ? 35.709 50.852 36.788 1.00 39.60 299 ARG A CA 1
ATOM 1583 C C . ARG A 1 296 ? 35.121 50.236 35.531 1.00 39.49 299 ARG A C 1
ATOM 1584 O O . ARG A 1 296 ? 34.770 50.958 34.568 1.00 40.48 299 ARG A O 1
ATOM 1592 N N . ARG A 1 297 ? 35.020 48.901 35.517 1.00 39.01 300 ARG A N 1
ATOM 1593 C CA . ARG A 1 297 ? 34.407 48.151 34.373 1.00 37.76 300 ARG A CA 1
ATOM 1594 C C . ARG A 1 297 ? 32.929 48.419 34.286 1.00 36.68 300 ARG A C 1
ATOM 1595 O O . ARG A 1 297 ? 32.350 48.430 33.214 1.00 36.84 300 ARG A O 1
ATOM 1603 N N . LEU A 1 298 ? 32.299 48.605 35.421 1.00 36.62 301 LEU A N 1
ATOM 1604 C CA . LEU A 1 298 ? 30.881 48.980 35.380 1.00 37.32 301 LEU A CA 1
ATOM 1605 C C . LEU A 1 298 ? 30.739 50.457 34.905 1.00 38.07 301 LEU A C 1
ATOM 1606 O O . LEU A 1 298 ? 29.841 50.763 34.130 1.00 37.21 301 LEU A O 1
ATOM 1611 N N . LYS A 1 299 ? 31.671 51.347 35.274 1.00 38.88 302 LYS A N 1
ATOM 1612 C CA . LYS A 1 299 ? 31.662 52.719 34.630 1.00 38.71 302 LYS A CA 1
ATOM 1613 C C . LYS A 1 299 ? 31.807 52.581 33.124 1.00 38.28 302 LYS A C 1
ATOM 1614 O O . LYS A 1 299 ? 31.101 53.225 32.353 1.00 38.20 302 LYS A O 1
ATOM 1620 N N . ASN A 1 300 ? 32.653 51.652 32.694 1.00 38.39 303 ASN A N 1
ATOM 1621 C CA . ASN A 1 300 ? 32.816 51.432 31.266 1.00 37.56 303 ASN A CA 1
ATOM 1622 C C . ASN A 1 300 ? 31.515 50.874 30.639 1.00 37.31 303 ASN A C 1
ATOM 1623 O O . ASN A 1 300 ? 31.176 51.228 29.523 1.00 36.49 303 ASN A O 1
ATOM 1628 N N . LEU A 1 301 ? 30.812 50.007 31.353 1.00 36.82 304 LEU A N 1
ATOM 1629 C CA . LEU A 1 301 ? 29.477 49.535 30.900 1.00 38.61 304 LEU A CA 1
ATOM 1630 C C . LEU A 1 301 ? 28.538 50.738 30.733 1.00 39.05 304 LEU A C 1
ATOM 1631 O O . LEU A 1 301 ? 27.818 50.825 29.734 1.00 40.96 304 LEU A O 1
ATOM 1636 N N . TYR A 1 302 ? 28.536 51.668 31.694 1.00 40.47 305 TYR A N 1
ATOM 1637 C CA . TYR A 1 302 ? 27.689 52.885 31.597 1.00 41.43 305 TYR A CA 1
ATOM 1638 C C . TYR A 1 302 ? 28.094 53.762 30.437 1.00 41.36 305 TYR A C 1
ATOM 1639 O O . TYR A 1 302 ? 27.226 54.372 29.773 1.00 42.42 305 TYR A O 1
ATOM 1648 N N . PHE A 1 303 ? 29.390 53.784 30.160 1.00 40.89 306 PHE A N 1
ATOM 1649 C CA . PHE A 1 303 ? 29.927 54.540 29.042 1.00 40.91 306 PHE A CA 1
ATOM 1650 C C . PHE A 1 303 ? 29.458 53.949 27.745 1.00 41.31 306 PHE A C 1
ATOM 1651 O O . PHE A 1 303 ? 29.053 54.679 26.795 1.00 42.88 306 PHE A O 1
ATOM 1659 N N . LEU A 1 304 ? 29.490 52.626 27.658 1.00 40.65 307 LEU A N 1
ATOM 1660 C CA . LEU A 1 304 ? 28.975 52.001 26.451 1.00 39.83 307 LEU A CA 1
ATOM 1661 C C . LEU A 1 304 ? 27.474 52.327 26.287 1.00 39.30 307 LEU A C 1
ATOM 1662 O O . LEU A 1 304 ? 27.024 52.622 25.192 1.00 38.97 307 LEU A O 1
ATOM 1667 N N . TYR A 1 305 ? 26.738 52.239 27.379 1.00 40.11 308 TYR A N 1
ATOM 1668 C CA . TYR A 1 305 ? 25.274 52.430 27.392 1.00 42.61 308 TYR A CA 1
ATOM 1669 C C . TYR A 1 305 ? 24.971 53.863 26.888 1.00 42.94 308 TYR A C 1
ATOM 1670 O O . TYR A 1 305 ? 24.156 54.032 26.043 1.00 43.21 308 TYR A O 1
ATOM 1679 N N . LEU A 1 306 ? 25.748 54.851 27.323 1.00 44.19 309 LEU A N 1
ATOM 1680 C CA . LEU A 1 306 ? 25.467 56.252 26.922 1.00 45.19 309 LEU A CA 1
ATOM 1681 C C . LEU A 1 306 ? 25.783 56.504 25.466 1.00 44.42 309 LEU A C 1
ATOM 1682 O O . LEU A 1 306 ? 25.016 57.184 24.795 1.00 44.91 309 LEU A O 1
ATOM 1687 N N . ILE A 1 307 ? 26.847 55.878 24.984 1.00 43.98 310 ILE A N 1
ATOM 1688 C CA . ILE A 1 307 ? 27.250 55.959 23.579 1.00 44.30 310 ILE A CA 1
ATOM 1689 C C . ILE A 1 307 ? 26.192 55.357 22.703 1.00 44.88 310 ILE A C 1
ATOM 1690 O O . ILE A 1 307 ? 25.834 55.936 21.677 1.00 46.56 310 ILE A O 1
ATOM 1695 N N . GLU A 1 308 ? 25.640 54.226 23.107 1.00 44.94 311 GLU A N 1
ATOM 1696 C CA . GLU A 1 308 ? 24.605 53.626 22.279 1.00 45.30 311 GLU A CA 1
ATOM 1697 C C . GLU A 1 308 ? 23.321 54.416 22.388 1.00 46.09 311 GLU A C 1
ATOM 1698 O O . GLU A 1 308 ? 22.554 54.499 21.436 1.00 46.97 311 GLU A O 1
ATOM 1704 N N . LEU A 1 309 ? 23.069 54.966 23.565 1.00 47.20 312 LEU A N 1
ATOM 1705 C CA . LEU A 1 309 ? 21.863 55.760 23.795 1.00 47.67 312 LEU A CA 1
ATOM 1706 C C . LEU A 1 309 ? 21.887 56.950 22.873 1.00 48.08 312 LEU A C 1
ATOM 1707 O O . LEU A 1 309 ? 20.916 57.220 22.204 1.00 48.40 312 LEU A O 1
ATOM 1712 N N . ARG A 1 310 ? 23.021 57.649 22.869 1.00 49.37 313 ARG A N 1
ATOM 1713 C CA . ARG A 1 310 ? 23.324 58.726 21.944 1.00 50.44 313 ARG A CA 1
ATOM 1714 C C . ARG A 1 310 ? 23.090 58.356 20.480 1.00 51.45 313 ARG A C 1
ATOM 1715 O O . ARG A 1 310 ? 22.394 59.060 19.783 1.00 51.71 313 ARG A O 1
ATOM 1723 N N . ALA A 1 311 ? 23.648 57.239 20.016 1.00 52.48 314 ALA A N 1
ATOM 1724 C CA . ALA A 1 311 ? 23.366 56.768 18.646 1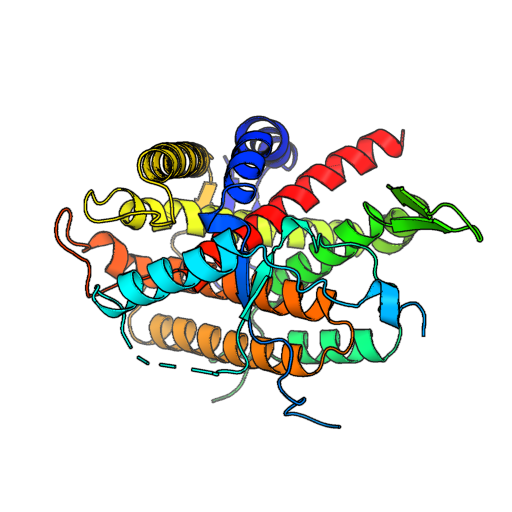.00 52.72 314 ALA A CA 1
ATOM 1725 C C . ALA A 1 311 ? 21.888 56.589 18.395 1.00 52.97 314 ALA A C 1
ATOM 1726 O O . ALA A 1 311 ? 21.397 56.867 17.311 1.00 53.51 314 ALA A O 1
ATOM 1728 N N . LEU A 1 312 ? 21.162 56.078 19.366 1.00 53.02 315 LEU A N 1
ATOM 1729 C CA . LEU A 1 312 ? 19.776 55.814 19.085 1.00 53.76 315 LEU A CA 1
ATOM 1730 C C . LEU A 1 312 ? 19.001 57.160 18.961 1.00 55.23 315 LEU A C 1
ATOM 1731 O O . LEU A 1 312 ? 17.983 57.255 18.238 1.00 55.53 315 LEU A O 1
ATOM 1736 N N . SER A 1 313 ? 19.466 58.193 19.670 1.00 55.34 316 SER A N 1
ATOM 1737 C CA . SER A 1 313 ? 18.729 59.445 19.651 1.00 55.92 316 SER A CA 1
ATOM 1738 C C . SER A 1 313 ? 19.064 60.144 18.351 1.00 56.41 316 SER A C 1
ATOM 1739 O O . SER A 1 313 ? 18.192 60.664 17.720 1.00 56.09 316 SER A O 1
ATOM 1742 N N . LYS A 1 314 ? 20.333 60.111 17.947 1.00 57.51 317 LYS A N 1
ATOM 1743 C CA . LYS A 1 314 ? 20.785 60.734 16.703 1.00 57.94 317 LYS A CA 1
ATOM 1744 C C . LYS A 1 314 ? 20.253 60.074 15.427 1.00 58.48 317 LYS A C 1
ATOM 1745 O O . LYS A 1 314 ? 20.307 60.669 14.336 1.00 59.17 317 LYS A O 1
ATOM 1751 N N . VAL A 1 315 ? 19.718 58.862 15.549 1.00 58.68 318 VAL A N 1
ATOM 1752 C CA . VAL A 1 315 ? 19.246 58.118 14.381 1.00 58.55 318 VAL A CA 1
ATOM 1753 C C . VAL A 1 315 ? 17.727 58.197 14.232 1.00 59.13 318 VAL A C 1
ATOM 1754 O O . VAL A 1 315 ? 17.136 57.581 13.315 1.00 58.77 318 VAL A O 1
ATOM 1758 N N . LEU A 1 316 ? 17.095 58.933 15.143 1.00 59.90 319 LEU A N 1
ATOM 1759 C CA . LEU A 1 316 ? 15.623 59.156 15.099 1.00 61.58 319 LEU A CA 1
ATOM 1760 C C . LEU A 1 316 ? 15.077 59.685 13.751 1.00 61.41 319 LEU A C 1
ATOM 1761 O O . LEU A 1 316 ? 14.101 59.155 13.235 1.00 61.93 319 LEU A O 1
ATOM 1766 N N . PRO A 1 317 ? 15.713 60.706 13.167 1.00 61.79 320 PRO A N 1
ATOM 1767 C CA . PRO A 1 317 ? 15.197 61.114 11.860 1.00 63.06 320 PRO A CA 1
ATOM 1768 C C . PRO A 1 317 ? 15.067 59.963 10.872 1.00 64.00 320 PRO A C 1
ATOM 1769 O O . PRO A 1 317 ? 14.213 60.034 10.011 1.00 64.89 320 PRO A O 1
ATOM 1773 N N . PHE A 1 318 ? 15.901 58.922 10.964 1.00 65.11 321 PHE A N 1
ATOM 1774 C CA . PHE A 1 318 ? 15.795 57.806 9.997 1.00 65.78 321 PHE A CA 1
ATOM 1775 C C . PHE A 1 318 ? 14.480 57.040 10.118 1.00 66.13 321 PHE A C 1
ATOM 1776 O O . PHE A 1 318 ? 13.943 56.603 9.112 1.00 65.99 321 PHE A O 1
ATOM 1784 N N . PHE A 1 319 ? 13.973 56.873 11.336 1.00 66.73 322 PHE A N 1
ATOM 1785 C CA . PHE A 1 319 ? 12.787 56.061 11.555 1.00 67.85 322 PHE A CA 1
ATOM 1786 C C . PHE A 1 319 ? 11.460 56.845 11.438 1.00 70.02 322 PHE A C 1
ATOM 1787 O O . PHE A 1 319 ? 10.374 56.239 11.373 1.00 69.72 322 PHE A O 1
ATOM 1795 N N . GLU A 1 320 ? 11.543 58.177 11.420 1.00 72.28 323 GLU A N 1
ATOM 1796 C CA . GLU A 1 320 ? 10.338 59.034 11.355 1.00 75.19 323 GLU A CA 1
ATOM 1797 C C . GLU A 1 320 ? 9.799 59.277 9.935 1.00 76.13 323 GLU A C 1
ATOM 1798 O O . GLU A 1 320 ? 8.611 59.578 9.777 1.00 77.17 323 GLU A O 1
ATOM 1804 N N . ARG A 1 321 ? 10.668 59.156 8.925 1.00 77.05 324 ARG A N 1
ATOM 1805 C CA . ARG A 1 321 ? 10.257 59.092 7.521 1.00 77.60 324 ARG A CA 1
ATOM 1806 C C . ARG A 1 321 ? 8.993 58.235 7.397 1.00 78.37 324 ARG A C 1
ATOM 1807 O O . ARG A 1 321 ? 8.916 57.147 7.991 1.00 78.33 324 ARG A O 1
ATOM 1815 N N . PRO A 1 322 ? 7.973 58.734 6.656 1.00 79.07 325 PRO A N 1
ATOM 1816 C CA . PRO A 1 322 ? 6.792 57.896 6.366 1.00 79.10 325 PRO A CA 1
ATOM 1817 C C . PRO A 1 322 ? 7.168 56.703 5.480 1.00 79.44 325 PRO A C 1
ATOM 1818 O O . PRO A 1 322 ? 6.552 55.648 5.580 1.00 79.43 325 PRO A O 1
ATOM 1822 N N . ASP A 1 323 ? 8.183 56.875 4.633 1.00 80.09 326 ASP A N 1
ATOM 1823 C CA . ASP A 1 323 ? 8.712 55.788 3.797 1.00 81.21 326 ASP A CA 1
ATOM 1824 C C . ASP A 1 323 ? 9.271 54.562 4.570 1.00 80.91 326 ASP A C 1
ATOM 1825 O O . ASP A 1 323 ? 9.431 53.471 4.000 1.00 80.59 326 ASP A O 1
ATOM 1830 N N . PHE A 1 324 ? 9.568 54.744 5.858 1.00 80.52 327 PHE A N 1
ATOM 1831 C CA . PHE A 1 324 ? 10.150 53.660 6.648 1.00 80.01 327 PHE A CA 1
ATOM 1832 C C . PHE A 1 324 ? 9.104 52.700 7.177 1.00 79.69 327 PHE A C 1
ATOM 1833 O O . PHE A 1 324 ? 8.037 53.111 7.603 1.00 79.48 327 PHE A O 1
ATOM 1841 N N . GLN A 1 325 ? 9.451 51.418 7.189 1.00 79.50 328 GLN A N 1
ATOM 1842 C CA . GLN A 1 325 ? 8.544 50.389 7.633 1.00 79.30 328 GLN A CA 1
ATOM 1843 C C . GLN A 1 325 ? 9.337 49.343 8.408 1.00 79.09 328 GLN A C 1
ATOM 1844 O O . GLN A 1 325 ? 10.481 49.072 8.078 1.00 79.39 328 GLN A O 1
ATOM 1850 N N . LEU A 1 326 ? 8.733 48.799 9.461 1.00 78.97 329 LEU A N 1
ATOM 1851 C CA . LEU A 1 326 ? 9.219 47.592 10.1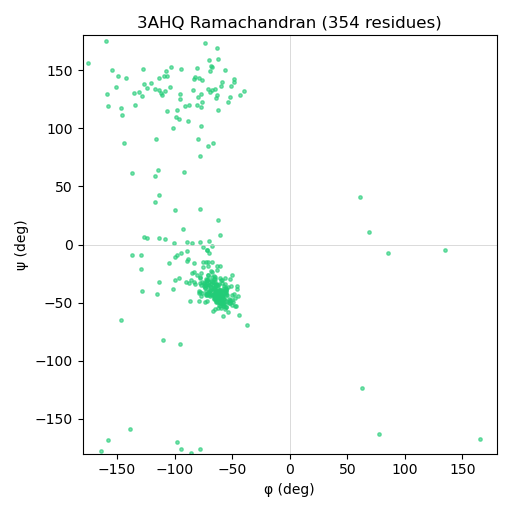22 1.00 78.78 329 LEU A CA 1
ATOM 1852 C C . LEU A 1 326 ? 8.548 46.365 9.515 1.00 78.86 329 LEU A C 1
ATOM 1853 O O . LEU A 1 326 ? 7.853 45.642 10.226 1.00 78.33 329 LEU A O 1
ATOM 1858 N N . PHE A 1 327 ? 8.768 46.106 8.225 1.00 79.88 330 PHE A N 1
ATOM 1859 C CA . PHE A 1 327 ? 8.019 45.025 7.536 1.00 81.23 330 PHE A CA 1
ATOM 1860 C C . PHE A 1 327 ? 8.247 43.593 8.030 1.00 82.01 330 PHE A C 1
ATOM 1861 O O . PHE A 1 327 ? 9.380 43.119 8.081 1.00 81.86 330 PHE A O 1
ATOM 1869 N N . THR A 1 328 ? 7.142 42.921 8.355 1.00 83.42 331 THR A N 1
ATOM 1870 C CA . THR A 1 328 ? 7.114 41.497 8.688 1.00 85.19 331 THR A CA 1
ATOM 1871 C C . THR A 1 328 ? 5.900 40.817 8.051 1.00 86.23 331 THR A C 1
ATOM 1872 O O . THR A 1 328 ? 5.320 41.337 7.100 1.00 86.93 331 THR A O 1
ATOM 1876 N N . GLY A 1 329 ? 5.506 39.669 8.607 1.00 87.28 332 GLY A N 1
ATOM 1877 C CA . GLY A 1 329 ? 4.361 38.887 8.117 1.00 88.87 332 GLY A CA 1
ATOM 1878 C C . GLY A 1 329 ? 2.973 39.488 8.352 1.00 89.93 332 GLY A C 1
ATOM 1879 O O . GLY A 1 329 ? 2.059 39.307 7.523 1.00 90.18 332 GLY A O 1
ATOM 1880 N N . ASN A 1 330 ? 2.793 40.170 9.486 1.00 90.26 333 ASN A N 1
ATOM 1881 C CA . ASN A 1 330 ? 1.555 40.910 9.721 1.00 90.52 333 ASN A CA 1
ATOM 1882 C C . ASN A 1 330 ? 1.606 42.307 9.131 1.00 90.74 333 ASN A C 1
ATOM 1883 O O . ASN A 1 330 ? 2.602 42.697 8.507 1.00 91.01 333 ASN A O 1
ATOM 1888 N N . LYS A 1 331 ? 0.512 43.041 9.320 1.00 90.67 334 LYS A N 1
ATOM 1889 C CA . LYS A 1 331 ? 0.239 44.256 8.565 1.00 90.33 334 LYS A CA 1
ATOM 1890 C C . LYS A 1 331 ? -0.089 45.423 9.509 1.00 89.99 334 LYS A C 1
ATOM 1891 O O . LYS A 1 331 ? 0.339 46.564 9.279 1.00 90.07 334 LYS A O 1
ATOM 1897 N N . ILE A 1 332 ? -0.844 45.129 10.568 1.00 89.05 335 ILE A N 1
ATOM 1898 C CA . ILE A 1 332 ? -1.206 46.145 11.566 1.00 88.16 335 ILE A CA 1
ATOM 1899 C C . ILE A 1 332 ? -0.232 46.079 12.740 1.00 87.41 335 ILE A C 1
ATOM 1900 O O . ILE A 1 332 ? 0.013 47.098 13.420 1.00 86.99 335 ILE A O 1
ATOM 1905 N N . GLN A 1 333 ? 0.311 44.877 12.972 1.00 86.26 336 GLN A N 1
ATOM 1906 C CA . GLN A 1 333 ? 1.321 44.667 14.004 1.00 85.26 336 GLN A CA 1
ATOM 1907 C C . GLN A 1 333 ? 2.569 45.497 13.722 1.00 84.18 336 GLN A C 1
ATOM 1908 O O . GLN A 1 333 ? 3.127 46.105 14.638 1.00 83.90 336 GLN A O 1
ATOM 1914 N N . ASP A 1 334 ? 2.960 45.556 12.448 1.00 82.93 337 ASP A N 1
ATOM 1915 C CA . ASP A 1 334 ? 4.111 46.336 12.010 1.00 82.06 337 ASP A CA 1
ATOM 1916 C C . ASP A 1 334 ? 3.968 47.807 12.354 1.00 81.91 337 ASP A C 1
ATOM 1917 O O . ASP A 1 334 ? 4.964 48.488 12.634 1.00 82.07 337 ASP A O 1
ATOM 1922 N N . GLU A 1 335 ? 2.733 48.302 12.324 1.00 81.26 338 GLU A N 1
ATOM 1923 C CA . GLU A 1 335 ? 2.486 49.706 12.580 1.00 80.45 338 GLU A CA 1
ATOM 1924 C C . GLU A 1 335 ? 2.428 49.981 14.068 1.00 79.43 338 GLU A C 1
ATOM 1925 O O . GLU A 1 335 ? 2.853 51.032 14.517 1.00 79.50 338 GLU A O 1
ATOM 1931 N N . GLU A 1 336 ? 1.918 49.026 14.834 1.00 78.50 339 GLU A N 1
ATOM 1932 C CA . GLU A 1 336 ? 2.006 49.100 16.283 1.00 77.59 339 GLU A CA 1
ATOM 1933 C C . GLU A 1 336 ? 3.471 48.976 16.735 1.00 76.77 339 GLU A C 1
ATOM 1934 O O . GLU A 1 336 ? 3.868 49.581 17.749 1.00 76.23 339 GLU A O 1
ATOM 1940 N N . ASN A 1 337 ? 4.262 48.199 15.979 1.00 74.84 340 ASN A N 1
ATOM 1941 C CA . ASN A 1 337 ? 5.685 48.054 16.239 1.00 73.48 340 ASN A CA 1
ATOM 1942 C C . ASN A 1 337 ? 6.447 49.315 15.967 1.00 72.07 340 ASN A C 1
ATOM 1943 O O . ASN A 1 337 ? 7.285 49.709 16.764 1.00 71.39 340 ASN A O 1
ATOM 1948 N N . LYS A 1 338 ? 6.104 49.959 14.859 1.00 71.08 341 LYS A N 1
ATOM 1949 C CA . LYS A 1 338 ? 6.667 51.234 14.461 1.00 70.12 341 LYS A CA 1
ATOM 1950 C C . LYS A 1 338 ? 6.361 52.278 15.521 1.00 69.42 341 LYS A C 1
ATOM 1951 O O . LYS A 1 338 ? 7.205 53.102 15.858 1.00 69.79 341 LYS A O 1
ATOM 1957 N N . MET A 1 339 ? 5.161 52.236 16.077 1.00 68.67 342 MET A N 1
ATOM 1958 C CA . MET A 1 339 ? 4.781 53.230 17.076 1.00 67.58 342 MET A CA 1
ATOM 1959 C C . MET A 1 339 ? 5.584 53.076 18.363 1.00 65.11 342 MET A C 1
ATOM 1960 O O . MET A 1 339 ? 6.047 54.069 18.935 1.00 64.72 342 MET A O 1
ATOM 1965 N N . LEU A 1 340 ? 5.745 51.824 18.786 1.00 62.76 343 LEU A N 1
ATOM 1966 C CA . LEU A 1 340 ? 6.512 51.445 19.970 1.00 60.99 343 LEU A CA 1
ATOM 1967 C C . LEU A 1 340 ? 7.965 51.935 19.879 1.00 60.13 343 LEU A C 1
ATOM 1968 O O . LEU A 1 340 ? 8.472 52.558 20.816 1.00 60.10 343 LEU A O 1
ATOM 1973 N N . LEU A 1 341 ? 8.583 51.711 18.726 1.00 59.15 344 LEU A N 1
ATOM 1974 C CA . LEU A 1 341 ? 9.948 52.100 18.456 1.00 59.13 344 LEU A CA 1
ATOM 1975 C C . LEU A 1 341 ? 10.123 53.608 18.585 1.00 58.85 344 LEU A C 1
ATOM 1976 O O . LEU A 1 341 ? 11.106 54.107 19.184 1.00 58.08 344 LEU A O 1
ATOM 1981 N N . LEU A 1 342 ? 9.153 54.333 18.040 1.00 58.37 345 LEU A N 1
ATOM 1982 C CA . LEU A 1 342 ? 9.236 55.783 18.015 1.00 57.47 345 LEU A CA 1
ATOM 1983 C C . LEU A 1 342 ? 9.071 56.358 19.423 1.00 57.17 345 LEU A C 1
ATOM 1984 O O . LEU A 1 342 ? 9.839 57.225 19.811 1.00 57.03 345 LEU A O 1
ATOM 1989 N N . GLU A 1 343 ? 8.141 55.831 20.215 1.00 57.03 346 GLU A N 1
ATOM 1990 C CA . GLU A 1 343 ? 8.030 56.247 21.620 1.00 57.80 346 GLU A CA 1
ATOM 1991 C C . GLU A 1 343 ? 9.338 56.063 22.378 1.00 57.40 346 GLU A C 1
ATOM 1992 O O . GLU A 1 343 ? 9.720 56.922 23.206 1.00 57.79 346 GLU A O 1
ATOM 1998 N N . ILE A 1 344 ? 9.998 54.921 22.113 1.00 56.52 347 ILE A N 1
ATOM 1999 C CA . ILE A 1 344 ? 11.241 54.547 22.741 1.00 54.63 347 ILE A CA 1
ATOM 2000 C C . ILE A 1 344 ? 12.288 55.563 22.322 1.00 54.49 347 ILE A C 1
ATOM 2001 O O . ILE A 1 344 ? 12.943 56.186 23.164 1.00 53.81 347 ILE A O 1
ATOM 2006 N N . LEU A 1 345 ? 12.369 55.809 21.029 1.00 53.93 348 LEU A N 1
ATOM 2007 C CA . LEU A 1 345 ? 13.308 56.789 20.532 1.00 55.22 348 LEU A CA 1
ATOM 2008 C C . LEU A 1 345 ? 13.089 58.218 21.058 1.00 56.01 348 LEU A C 1
ATOM 2009 O O . LEU A 1 345 ? 14.070 58.914 21.359 1.00 56.09 348 LEU A O 1
ATOM 2014 N N . HIS A 1 346 ? 11.825 58.642 21.189 1.00 57.02 349 HIS A N 1
ATOM 2015 C CA . HIS A 1 346 ? 11.490 59.965 21.789 1.00 57.25 349 HIS A CA 1
ATOM 2016 C C . HIS A 1 346 ? 11.879 60.050 23.278 1.00 56.51 349 HIS A C 1
ATOM 2017 O O . HIS A 1 346 ? 12.551 61.018 23.677 1.00 56.62 349 HIS A O 1
ATOM 2024 N N . GLU A 1 347 ? 11.530 59.022 24.073 1.00 55.12 350 GLU A N 1
ATOM 2025 C CA . GLU A 1 347 ? 12.122 58.867 25.431 1.00 54.90 350 GLU A CA 1
ATOM 2026 C C . GLU A 1 347 ? 13.653 59.040 25.418 1.00 53.24 350 GLU A C 1
ATOM 2027 O O . GLU A 1 347 ? 14.216 59.853 26.146 1.00 52.88 350 GLU A O 1
ATOM 2033 N N . ILE A 1 348 ? 14.311 58.295 24.553 1.00 51.47 351 ILE A N 1
ATOM 2034 C CA . ILE A 1 348 ? 15.743 58.311 24.500 1.00 51.28 351 ILE A CA 1
ATOM 2035 C C . ILE A 1 348 ? 16.249 59.716 24.198 1.00 51.77 351 ILE A C 1
ATOM 2036 O O . ILE A 1 348 ? 17.124 60.241 24.880 1.00 50.02 351 ILE A O 1
ATOM 2041 N N . LYS A 1 349 ? 15.680 60.317 23.153 1.00 53.32 352 LYS A N 1
ATOM 2042 C CA . LYS A 1 349 ? 15.962 61.694 22.817 1.00 54.60 352 LYS A CA 1
ATOM 2043 C C . LYS A 1 349 ? 15.689 62.669 23.973 1.00 54.56 352 LYS A C 1
ATOM 2044 O O . LYS A 1 349 ? 16.366 63.689 24.072 1.00 54.86 352 LYS A O 1
ATOM 2050 N N . SER A 1 350 ? 14.749 62.341 24.847 1.00 54.26 353 SER A N 1
ATOM 2051 C CA . SER A 1 350 ? 14.468 63.173 26.025 1.00 55.87 353 SER A CA 1
ATOM 2052 C C . SER A 1 350 ? 15.480 63.098 27.212 1.00 56.27 353 SER A C 1
ATOM 2053 O O . SER A 1 350 ? 15.472 63.981 28.105 1.00 56.95 353 SER A O 1
ATOM 2056 N N . PHE A 1 351 ? 16.293 62.043 27.281 1.00 54.85 354 PHE A N 1
ATOM 2057 C CA . PHE A 1 351 ? 17.305 61.956 28.317 1.00 54.13 354 PHE A CA 1
ATOM 2058 C C . PHE A 1 351 ? 18.300 63.117 28.123 1.00 55.00 354 PHE A C 1
ATOM 2059 O O . PHE A 1 351 ? 18.809 63.332 27.023 1.00 54.08 354 PHE A O 1
ATOM 2067 N N . PRO A 1 352 ? 18.565 63.887 29.187 1.00 55.66 355 PRO A N 1
ATOM 2068 C CA . PRO A 1 352 ? 19.422 65.060 29.003 1.00 56.54 355 PRO A CA 1
ATOM 2069 C C . PRO A 1 352 ? 20.914 64.732 28.917 1.00 56.66 355 PRO A C 1
ATOM 2070 O O . PRO A 1 352 ? 21.685 64.976 29.852 1.00 56.71 355 PRO A O 1
ATOM 2074 N N . LEU A 1 353 ? 21.315 64.213 27.767 1.00 56.37 356 LEU A N 1
ATOM 2075 C CA . LEU A 1 353 ? 22.687 63.813 27.572 1.00 55.96 356 LEU A CA 1
ATOM 2076 C C . LEU A 1 353 ? 23.372 64.792 26.624 1.00 55.39 356 LEU A C 1
ATOM 2077 O O . LEU A 1 353 ? 22.841 65.125 25.603 1.00 54.93 356 LEU A O 1
ATOM 2082 N N . HIS A 1 354 ? 24.554 65.268 26.982 1.00 55.65 357 HIS A N 1
ATOM 2083 C CA . HIS A 1 354 ? 25.212 66.256 26.138 1.00 56.67 357 HIS A CA 1
ATOM 2084 C C . HIS A 1 354 ? 26.624 65.847 25.751 1.00 57.11 357 HIS A C 1
ATOM 2085 O O . HIS A 1 354 ? 27.397 65.335 26.571 1.00 57.87 357 HIS A O 1
ATOM 2092 N N . PHE A 1 355 ? 26.969 66.081 24.497 1.00 57.85 358 PHE A N 1
ATOM 2093 C CA . PHE A 1 355 ? 28.286 65.716 24.035 1.00 59.34 358 PHE A CA 1
ATOM 2094 C C . PHE A 1 355 ? 29.104 66.974 23.754 1.00 60.48 358 PHE A C 1
ATOM 2095 O O . PHE A 1 355 ? 28.651 67.868 23.063 1.00 60.76 358 PHE A O 1
ATOM 2103 N N . ASP A 1 356 ? 30.303 67.051 24.308 1.00 62.00 359 ASP A N 1
ATOM 2104 C CA . ASP A 1 356 ? 31.183 68.160 23.978 1.00 64.04 359 ASP A CA 1
ATOM 2105 C C . ASP A 1 356 ? 31.439 68.259 22.469 1.00 64.74 359 ASP A C 1
ATOM 2106 O O . ASP A 1 356 ? 31.428 67.259 21.741 1.00 65.16 359 ASP A O 1
ATOM 2111 N N . GLU A 1 357 ? 31.662 69.492 22.037 1.00 65.22 360 GLU A N 1
ATOM 2112 C CA . GLU A 1 357 ? 31.846 69.862 20.657 1.00 65.91 360 GLU A CA 1
ATOM 2113 C C . GLU A 1 357 ? 33.112 69.252 20.059 1.00 66.08 360 GLU A C 1
ATOM 2114 O O . GLU A 1 357 ? 33.172 69.014 18.863 1.00 65.48 360 GLU A O 1
ATOM 2120 N N . ASN A 1 358 ? 34.111 68.996 20.896 1.00 67.14 361 ASN A N 1
ATOM 2121 C CA . ASN A 1 358 ? 35.404 68.453 20.439 1.00 69.31 361 ASN A CA 1
ATOM 2122 C C . ASN A 1 358 ? 35.346 66.968 19.966 1.00 69.90 361 ASN A C 1
ATOM 2123 O O . ASN A 1 358 ? 36.360 66.417 19.561 1.00 70.05 361 ASN A O 1
ATOM 2128 N N . SER A 1 359 ? 34.163 66.346 19.950 1.00 70.71 362 SER A N 1
ATOM 2129 C CA . SER A 1 359 ? 34.061 64.895 19.681 1.00 71.84 362 SER A CA 1
ATOM 2130 C C . SER A 1 359 ? 34.852 64.484 18.451 1.00 72.55 362 SER A C 1
ATOM 2131 O O . SER A 1 359 ? 34.827 65.197 17.446 1.00 73.09 362 SER A O 1
ATOM 2134 N N . PHE A 1 360 ? 35.535 63.338 18.506 1.00 73.06 363 PHE A N 1
ATOM 2135 C CA . PHE A 1 360 ? 36.187 62.829 17.298 1.00 74.05 363 PHE A CA 1
ATOM 2136 C C . PHE A 1 360 ? 35.170 62.339 16.259 1.00 74.37 363 PHE A C 1
ATOM 2137 O O . PHE A 1 360 ? 35.542 62.019 15.138 1.00 74.42 363 PHE A O 1
ATOM 2145 N N . PHE A 1 361 ? 33.895 62.295 16.630 1.00 75.11 364 PHE A N 1
ATOM 2146 C CA . PHE A 1 361 ? 32.842 61.983 15.676 1.00 76.88 364 PHE A CA 1
ATOM 2147 C C . PHE A 1 361 ? 32.484 63.179 14.788 1.00 78.37 364 PHE A C 1
ATOM 2148 O O . PHE A 1 361 ? 32.014 62.984 13.666 1.00 78.48 364 PHE A O 1
ATOM 2156 N N . ALA A 1 362 ? 32.664 64.402 15.307 1.00 79.99 365 ALA A N 1
ATOM 2157 C CA . ALA A 1 362 ? 32.414 65.636 14.539 1.00 81.48 365 ALA A CA 1
ATOM 2158 C C . ALA A 1 362 ? 33.295 65.684 13.291 1.00 82.57 365 ALA A C 1
ATOM 2159 O O . ALA A 1 362 ? 34.492 65.364 13.338 1.00 82.03 365 ALA A O 1
ATOM 2161 N N . GLY A 1 363 ? 32.686 66.082 12.177 1.00 84.65 366 GLY A N 1
ATOM 2162 C CA . GLY A 1 363 ? 33.348 66.049 10.862 1.00 86.80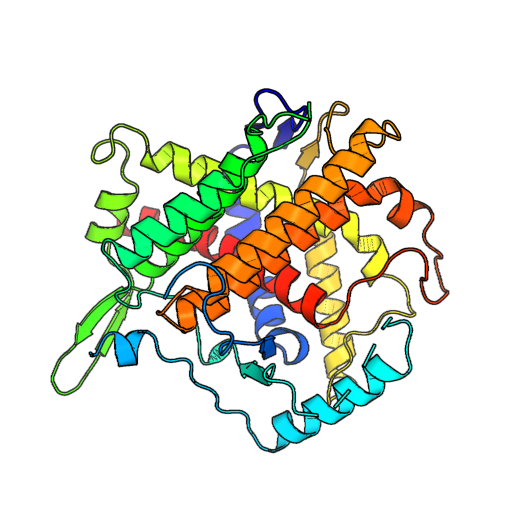 366 GLY A CA 1
ATOM 2163 C C . GLY A 1 363 ? 34.347 67.164 10.595 1.00 87.92 366 GLY A C 1
ATOM 2164 O O . GLY A 1 363 ? 33.950 68.286 10.283 1.00 88.42 366 GLY A O 1
ATOM 2165 N N . ASP A 1 364 ? 35.639 66.848 10.714 1.00 89.07 367 ASP A N 1
ATOM 2166 C CA . ASP A 1 364 ? 36.722 67.762 10.336 1.00 90.18 367 ASP A CA 1
ATOM 2167 C C . ASP A 1 364 ? 37.274 67.391 8.961 1.00 90.19 367 ASP A C 1
ATOM 2168 O O . ASP A 1 364 ? 38.449 67.641 8.660 1.00 90.25 367 ASP A O 1
ATOM 2173 N N . LYS A 1 365 ? 36.402 66.824 8.127 1.00 90.11 368 LYS A N 1
ATOM 2174 C CA . LYS A 1 365 ? 36.788 66.234 6.839 1.00 90.15 368 LYS A CA 1
ATOM 2175 C C . LYS A 1 365 ? 37.750 65.040 7.014 1.00 89.64 368 LYS A C 1
ATOM 2176 O O . LYS A 1 365 ? 37.417 64.092 7.719 1.00 89.46 368 LYS A O 1
ATOM 2182 N N . LYS A 1 366 ? 38.928 65.102 6.387 1.00 89.21 369 LYS A N 1
ATOM 2183 C CA . LYS A 1 366 ? 39.849 63.948 6.272 1.00 88.71 369 LYS A CA 1
ATOM 2184 C C . LYS A 1 366 ? 40.086 63.147 7.564 1.00 87.81 369 LYS A C 1
ATOM 2185 O O . LYS A 1 366 ? 40.181 61.916 7.521 1.00 87.54 369 LYS A O 1
ATOM 2191 N N . GLU A 1 367 ? 40.177 63.850 8.695 1.00 86.44 370 GLU A N 1
ATOM 2192 C CA . GLU A 1 367 ? 40.465 63.219 9.985 1.00 85.25 370 GLU A CA 1
ATOM 2193 C C . GLU A 1 367 ? 39.348 62.263 10.407 1.00 83.60 370 GLU A C 1
ATOM 2194 O O . GLU A 1 367 ? 39.616 61.110 10.769 1.00 83.47 370 GLU A O 1
ATOM 2200 N N . ALA A 1 368 ? 38.107 62.746 10.322 1.00 81.25 371 ALA A N 1
ATOM 2201 C CA . ALA A 1 368 ? 36.933 62.021 10.773 1.00 78.90 371 ALA A CA 1
ATOM 2202 C C . ALA A 1 368 ? 36.527 60.847 9.872 1.00 77.61 371 ALA A C 1
ATOM 2203 O O . ALA A 1 368 ? 35.983 59.857 10.363 1.00 77.16 371 ALA A O 1
ATOM 2205 N N . HIS A 1 369 ? 36.772 60.943 8.567 1.00 75.56 372 HIS A N 1
ATOM 2206 C CA . HIS A 1 369 ? 36.346 59.864 7.656 1.00 73.70 372 HIS A CA 1
ATOM 2207 C C . HIS A 1 369 ? 37.286 58.672 7.732 1.00 70.99 372 HIS A C 1
ATOM 2208 O O . HIS A 1 369 ? 36.866 57.540 7.580 1.00 70.07 372 HIS A O 1
ATOM 2215 N N . LYS A 1 370 ? 38.557 58.965 7.972 1.00 68.43 373 LYS A N 1
ATOM 2216 C CA . LYS A 1 370 ? 39.577 57.977 8.203 1.00 66.48 373 LYS A CA 1
ATOM 2217 C C . LYS A 1 370 ? 39.227 57.204 9.490 1.00 64.56 373 LYS A C 1
ATOM 2218 O O . LYS A 1 370 ? 39.339 55.983 9.536 1.00 63.98 373 LYS A O 1
ATOM 2224 N N . LEU A 1 371 ? 38.789 57.933 10.515 1.00 62.03 374 LEU A N 1
ATOM 2225 C CA . LEU A 1 371 ? 38.381 57.334 11.784 1.00 60.23 374 LEU A CA 1
ATOM 2226 C C . LEU A 1 371 ? 37.074 56.538 11.706 1.00 58.71 374 LEU A C 1
ATOM 2227 O O . LEU A 1 371 ? 37.002 55.421 12.244 1.00 58.75 374 LEU A O 1
ATOM 2232 N N . LYS A 1 372 ? 36.055 57.059 11.028 1.00 57.05 375 LYS A N 1
ATOM 2233 C CA . LYS A 1 372 ? 34.847 56.243 10.752 1.00 56.21 375 LYS A CA 1
ATOM 2234 C C . LYS A 1 372 ? 35.240 54.885 10.115 1.00 56.34 375 LYS A C 1
ATOM 2235 O O . LYS A 1 372 ? 34.606 53.846 10.395 1.00 54.31 375 LYS A O 1
ATOM 2241 N N . GLU A 1 373 ? 36.292 54.911 9.278 1.00 55.75 376 GLU A N 1
ATOM 2242 C CA . GLU A 1 373 ? 36.656 53.745 8.489 1.00 56.41 376 GLU A CA 1
ATOM 2243 C C . GLU A 1 373 ? 37.597 52.803 9.256 1.00 56.03 376 GLU A C 1
ATOM 2244 O O . GLU A 1 373 ? 37.519 51.588 9.094 1.00 56.36 376 GLU A O 1
ATOM 2250 N N . ASP A 1 374 ? 38.463 53.351 10.097 1.00 56.01 377 ASP A N 1
ATOM 2251 C CA . ASP A 1 374 ? 39.196 52.531 11.059 1.00 55.91 377 ASP A CA 1
ATOM 2252 C C . ASP A 1 374 ? 38.157 51.773 11.927 1.00 55.52 377 ASP A C 1
ATOM 2253 O O . ASP A 1 374 ? 38.261 50.550 12.097 1.00 55.86 377 ASP A O 1
ATOM 2258 N N . PHE A 1 375 ? 37.133 52.465 12.425 1.00 54.14 378 PHE A N 1
ATOM 2259 C CA . PHE A 1 375 ? 36.147 51.772 13.240 1.00 54.16 378 PHE A CA 1
ATOM 2260 C C . PHE A 1 375 ? 35.504 50.624 12.513 1.00 53.66 378 PHE A C 1
ATOM 2261 O O . PHE A 1 375 ? 35.504 49.526 13.039 1.00 53.05 378 PHE A O 1
ATOM 2269 N N . ARG A 1 376 ? 35.002 50.859 11.306 1.00 53.60 379 ARG A N 1
ATOM 2270 C CA . ARG A 1 376 ? 34.335 49.809 10.529 1.00 53.76 379 ARG A CA 1
ATOM 2271 C C . ARG A 1 376 ? 35.246 48.611 10.286 1.00 53.79 379 ARG A C 1
ATOM 2272 O O . ARG A 1 376 ? 34.800 47.472 10.313 1.00 54.54 379 ARG A O 1
ATOM 2280 N N . LEU A 1 377 ? 36.517 48.890 10.013 1.00 54.01 380 LEU A N 1
ATOM 2281 C CA . LEU A 1 377 ? 37.569 47.893 9.868 1.00 53.95 380 LEU A CA 1
ATOM 2282 C C . LEU A 1 377 ? 37.810 47.076 11.169 1.00 53.00 380 LEU A C 1
ATOM 2283 O O . LEU A 1 377 ? 37.885 45.840 11.144 1.00 52.55 380 LEU A O 1
ATOM 2288 N N . HIS A 1 378 ? 37.917 47.754 12.303 1.00 51.94 381 HIS A N 1
ATOM 2289 C CA . HIS A 1 378 ? 38.024 47.020 13.559 1.00 51.69 381 HIS A CA 1
ATOM 2290 C C . HIS A 1 378 ? 36.832 46.129 13.812 1.00 51.13 381 HIS A C 1
ATOM 2291 O O . HIS A 1 378 ? 37.014 44.975 14.165 1.00 50.33 381 HIS A O 1
ATOM 2298 N N . PHE A 1 379 ? 35.627 46.636 13.553 1.00 50.69 382 PHE A N 1
ATOM 2299 C CA . PHE A 1 379 ? 34.420 45.845 13.772 1.00 51.18 382 PHE A CA 1
ATOM 2300 C C . PHE A 1 379 ? 34.237 44.687 12.830 1.00 50.77 382 PHE A C 1
ATOM 2301 O O . PHE A 1 379 ? 33.737 43.658 13.245 1.00 52.13 382 PHE A O 1
ATOM 2309 N N . ARG A 1 380 ? 34.634 44.833 11.577 1.00 50.87 383 ARG A N 1
ATOM 2310 C CA . ARG A 1 380 ? 34.693 43.688 10.696 1.00 50.63 383 ARG A CA 1
ATOM 2311 C C . ARG A 1 380 ? 35.679 42.621 11.247 1.00 49.74 383 ARG A C 1
ATOM 2312 O O . ARG A 1 380 ? 35.396 41.431 11.225 1.00 49.43 383 ARG A O 1
ATOM 2320 N N . ASN A 1 381 ? 36.843 43.054 11.719 1.00 48.93 384 ASN A N 1
ATOM 2321 C CA . ASN A 1 381 ? 37.796 42.138 12.263 1.00 47.63 384 ASN A CA 1
ATOM 2322 C C . ASN A 1 381 ? 37.159 41.419 13.462 1.00 47.99 384 ASN A C 1
ATOM 2323 O O . ASN A 1 381 ? 37.141 40.156 13.510 1.00 49.09 384 ASN A O 1
ATOM 2328 N N . ILE A 1 382 ? 36.576 42.194 14.384 1.00 46.17 385 ILE A N 1
ATOM 2329 C CA . ILE A 1 382 ? 35.977 41.611 15.566 1.00 44.43 385 ILE A CA 1
ATOM 2330 C C . ILE A 1 382 ? 34.934 40.594 15.200 1.00 44.69 385 ILE A C 1
ATOM 2331 O O . ILE A 1 382 ? 34.881 39.537 15.814 1.00 43.63 385 ILE A O 1
ATOM 2336 N N . SER A 1 383 ? 34.118 40.906 14.198 1.00 44.90 386 SER A N 1
ATOM 2337 C CA . SER A 1 383 ? 33.155 39.936 13.695 1.00 46.44 386 SER A CA 1
ATOM 2338 C C . SER A 1 383 ? 33.804 38.616 13.256 1.00 47.37 386 SER A C 1
ATOM 2339 O O . SER A 1 383 ? 33.253 37.539 13.485 1.00 47.60 386 SER A O 1
ATOM 2342 N N . ARG A 1 384 ? 34.977 38.708 12.628 1.00 47.71 387 ARG A N 1
ATOM 2343 C CA . ARG A 1 384 ? 35.735 37.514 12.212 1.00 48.24 387 ARG A CA 1
ATOM 2344 C C . ARG A 1 384 ? 36.419 36.805 13.388 1.00 47.18 387 ARG A C 1
ATOM 2345 O O . ARG A 1 384 ? 36.518 35.594 13.398 1.00 46.76 387 ARG A O 1
ATOM 2353 N N . ILE A 1 385 ? 36.856 37.564 14.385 1.00 45.62 388 ILE A N 1
ATOM 2354 C CA . ILE A 1 385 ? 37.293 36.965 15.608 1.00 44.64 388 ILE A CA 1
ATOM 2355 C C . ILE A 1 385 ? 36.187 36.070 16.206 1.00 44.47 388 ILE A C 1
ATOM 2356 O O . ILE A 1 385 ? 36.492 34.992 16.726 1.00 43.77 388 ILE A O 1
ATOM 2361 N N . MET A 1 386 ? 34.917 36.505 16.102 1.00 44.26 389 MET A N 1
ATOM 2362 C CA . MET A 1 386 ? 33.741 35.746 16.604 1.00 43.99 389 MET A CA 1
ATOM 2363 C C . MET A 1 386 ? 33.606 34.399 15.921 1.00 44.18 389 MET A C 1
ATOM 2364 O O . MET A 1 386 ? 33.097 33.458 16.502 1.00 45.58 389 MET A O 1
ATOM 2369 N N . ASP A 1 387 ? 34.066 34.305 14.686 1.00 44.42 390 ASP A N 1
ATOM 2370 C CA . ASP A 1 387 ? 34.084 33.055 13.949 1.00 44.64 390 ASP A CA 1
ATOM 2371 C C . ASP A 1 387 ? 35.086 32.065 14.578 1.00 44.67 390 ASP A C 1
ATOM 2372 O O . ASP A 1 387 ? 35.194 30.918 14.127 1.00 44.49 390 ASP A O 1
ATOM 2377 N N . CYS A 1 388 ? 35.781 32.480 15.644 1.00 43.78 391 CYS A N 1
ATOM 2378 C CA . CYS A 1 388 ? 36.721 31.566 16.347 1.00 42.96 391 CYS A CA 1
ATOM 2379 C C . CYS A 1 388 ? 36.197 31.144 17.705 1.00 41.12 391 CYS A C 1
ATOM 2380 O O . CYS A 1 388 ? 36.887 30.461 18.488 1.00 40.89 391 CYS A O 1
ATOM 2383 N N . VAL A 1 389 ? 34.973 31.563 17.989 1.00 39.59 392 VAL A N 1
ATOM 2384 C CA . VAL A 1 389 ? 34.371 31.355 19.288 1.00 38.32 392 VAL A CA 1
ATOM 2385 C C . VAL A 1 389 ? 33.625 30.041 19.253 1.00 39.02 392 VAL A C 1
ATOM 2386 O O . VAL A 1 389 ? 32.691 29.888 18.437 1.00 38.59 392 VAL A O 1
ATOM 2390 N N . GLY A 1 390 ? 34.022 29.095 20.118 1.00 39.26 393 GLY A N 1
ATOM 2391 C CA . GLY A 1 390 ? 33.464 27.702 20.059 1.00 40.51 393 GLY A CA 1
ATOM 2392 C C . GLY A 1 390 ? 32.193 27.490 20.897 1.00 42.51 393 GLY A C 1
ATOM 2393 O O . GLY A 1 390 ? 31.574 26.416 20.905 1.00 42.43 393 GLY A O 1
ATOM 2394 N N . CYS A 1 391 ? 31.825 28.522 21.653 1.00 42.20 394 CYS A N 1
ATOM 2395 C CA . CYS A 1 391 ? 30.618 28.506 22.431 1.00 42.08 394 CYS A CA 1
ATOM 2396 C C . CYS A 1 391 ? 29.665 29.228 21.490 1.00 41.13 394 CYS A C 1
ATOM 2397 O O . CYS A 1 391 ? 29.784 30.446 21.336 1.00 40.89 394 CYS A O 1
ATOM 2400 N N . PHE A 1 392 ? 28.723 28.504 20.892 1.00 39.61 395 PHE A N 1
ATOM 2401 C CA . PHE A 1 392 ? 27.903 29.092 19.818 1.00 40.87 395 PHE A CA 1
ATOM 2402 C C . PHE A 1 392 ? 26.886 30.180 20.216 1.00 40.10 395 PHE A C 1
ATOM 2403 O O . PHE A 1 392 ? 26.625 31.115 19.421 1.00 39.55 395 PHE A O 1
ATOM 2411 N N . LYS A 1 393 ? 26.330 30.093 21.417 1.00 39.21 396 LYS A N 1
ATOM 2412 C CA . LYS A 1 393 ? 25.453 31.216 21.909 1.00 40.05 396 LYS A CA 1
ATOM 2413 C C . LYS A 1 393 ? 26.319 32.453 22.141 1.00 38.85 396 LYS A C 1
ATOM 2414 O O . LYS A 1 393 ? 25.919 33.578 21.867 1.00 38.99 396 LYS A O 1
ATOM 2420 N N . CYS A 1 394 ? 27.519 32.232 22.640 1.00 38.44 397 CYS A N 1
ATOM 2421 C CA . CYS A 1 394 ? 28.460 33.355 22.831 1.00 39.11 397 CYS A CA 1
ATOM 2422 C C . CYS A 1 394 ? 28.769 33.990 21.509 1.00 38.22 397 CYS A C 1
ATOM 2423 O O . CYS A 1 394 ? 28.920 35.199 21.438 1.00 39.20 397 CYS A O 1
ATOM 2426 N N . ARG A 1 395 ? 28.819 33.183 20.451 1.00 37.30 398 ARG A N 1
ATOM 2427 C CA . ARG A 1 395 ? 29.175 33.681 19.113 1.00 37.44 398 ARG A CA 1
ATOM 2428 C C . ARG A 1 395 ? 27.999 34.402 18.478 1.00 37.41 398 ARG A C 1
ATOM 2429 O O . ARG A 1 395 ? 28.185 35.437 17.825 1.00 37.71 398 ARG A O 1
ATOM 2437 N N . LEU A 1 396 ? 26.796 33.847 18.655 1.00 36.78 399 LEU A N 1
ATOM 2438 C CA . LEU A 1 396 ? 25.573 34.539 18.308 1.00 37.50 399 LEU A CA 1
ATOM 2439 C C . LEU A 1 396 ? 25.541 35.916 19.005 1.00 37.64 399 LEU A C 1
ATOM 2440 O O . LEU A 1 396 ? 25.457 36.908 18.352 1.00 37.47 399 LEU A O 1
ATOM 2445 N N . TRP A 1 397 ? 25.626 35.969 20.334 1.00 38.20 400 TRP A N 1
ATOM 2446 C CA . TRP A 1 397 ? 25.558 37.267 21.039 1.00 38.50 400 TRP A CA 1
ATOM 2447 C C . TRP A 1 397 ? 26.777 38.138 20.784 1.00 39.26 400 TRP A C 1
ATOM 2448 O O . TRP A 1 397 ? 26.641 39.357 20.734 1.00 37.26 400 TRP A O 1
ATOM 2459 N N . GLY A 1 398 ? 27.944 37.507 20.577 1.00 38.91 401 GLY A N 1
ATOM 2460 C CA . GLY A 1 398 ? 29.158 38.268 20.199 1.00 40.11 401 GLY A CA 1
ATOM 2461 C C . GLY A 1 398 ? 29.033 38.944 18.822 1.00 41.08 401 GLY A C 1
ATOM 2462 O O . GLY A 1 398 ? 29.417 40.127 18.643 1.00 40.62 401 GLY A O 1
ATOM 2463 N N . LYS A 1 399 ? 28.512 38.203 17.832 1.00 41.32 402 LYS A N 1
ATOM 2464 C CA . LYS A 1 399 ? 28.274 38.802 16.524 1.00 40.84 402 LYS A CA 1
ATOM 2465 C C . LYS A 1 399 ? 27.245 39.932 16.612 1.00 39.94 402 LYS A C 1
ATOM 2466 O O . LYS A 1 399 ? 27.481 41.031 16.139 1.00 40.12 402 LYS A O 1
ATOM 2472 N N . LEU A 1 400 ? 26.151 39.672 17.306 1.00 38.71 403 LEU A N 1
ATOM 2473 C CA . LEU A 1 400 ? 25.072 40.606 17.377 1.00 37.61 403 LEU A CA 1
ATOM 2474 C C . LEU A 1 400 ? 25.499 41.955 18.002 1.00 38.36 403 LEU A C 1
ATOM 2475 O O . LEU A 1 400 ? 25.292 43.006 17.407 1.00 37.59 403 LEU A O 1
ATOM 2480 N N . GLN A 1 401 ? 26.113 41.892 19.183 1.00 37.29 404 GLN A N 1
ATOM 2481 C CA . GLN A 1 401 ? 26.433 43.044 19.961 1.00 37.99 404 GLN A CA 1
ATOM 2482 C C . GLN A 1 401 ? 27.575 43.819 19.337 1.00 39.41 404 GLN A C 1
ATOM 2483 O O . GLN A 1 401 ? 27.641 45.033 19.430 1.00 38.74 404 GLN A O 1
ATOM 2489 N N . THR A 1 402 ? 28.483 43.140 18.655 1.00 40.85 405 THR A N 1
ATOM 2490 C CA . THR A 1 402 ? 29.529 43.917 18.015 1.00 41.58 405 THR A CA 1
ATOM 2491 C C . THR A 1 402 ? 28.966 44.555 16.750 1.00 41.06 405 THR A C 1
ATOM 2492 O O . THR A 1 402 ? 29.320 45.668 16.413 1.00 41.78 405 THR A O 1
ATOM 2496 N N . GLN A 1 403 ? 28.069 43.874 16.066 1.00 40.08 406 GLN A N 1
ATOM 2497 C CA . GLN A 1 403 ? 27.454 44.509 14.926 1.00 40.62 406 GLN A CA 1
ATOM 2498 C C . GLN A 1 403 ? 26.602 45.738 15.378 1.00 40.60 406 GLN A C 1
ATOM 2499 O O . GLN 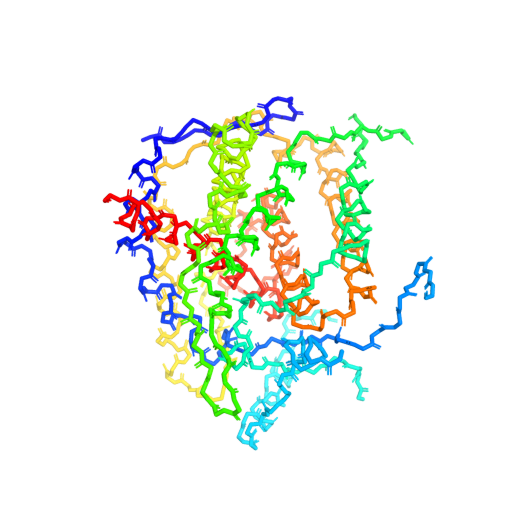A 1 403 ? 26.700 46.802 14.767 1.00 40.11 406 GLN A O 1
ATOM 2505 N N . GLY A 1 404 ? 25.797 45.598 16.441 1.00 40.89 407 GLY A N 1
ATOM 2506 C CA . GLY A 1 404 ? 25.079 46.769 17.028 1.00 41.36 407 GLY A CA 1
ATOM 2507 C C . GLY A 1 404 ? 26.026 47.893 17.491 1.00 42.54 407 GLY A C 1
ATOM 2508 O O . GLY A 1 404 ? 25.785 49.105 17.247 1.00 41.92 407 GLY A O 1
ATOM 2509 N N . LEU A 1 405 ? 27.100 47.530 18.182 1.00 41.24 408 LEU A N 1
ATOM 2510 C CA . LEU A 1 405 ? 28.039 48.581 18.564 1.00 41.97 408 LEU A CA 1
ATOM 2511 C C . LEU A 1 405 ? 28.652 49.274 17.313 1.00 42.53 408 LEU A C 1
ATOM 2512 O O . LEU A 1 405 ? 28.826 50.494 17.296 1.00 41.57 408 LEU A O 1
ATOM 2517 N N . GLY A 1 406 ? 28.953 48.510 16.271 1.00 43.10 409 GLY A N 1
ATOM 2518 C CA . GLY A 1 406 ? 29.527 49.104 15.073 1.00 43.81 409 GLY A CA 1
ATOM 2519 C C . GLY A 1 406 ? 28.564 50.035 14.375 1.00 44.50 409 GLY A C 1
ATOM 2520 O O . GLY A 1 406 ? 28.929 51.069 13.838 1.00 44.12 409 GLY A O 1
ATOM 2521 N N . THR A 1 407 ? 27.309 49.646 14.367 1.00 46.08 410 THR A N 1
ATOM 2522 C CA . THR A 1 407 ? 26.295 50.465 13.773 1.00 46.92 410 THR A CA 1
ATOM 2523 C C . THR A 1 407 ? 26.138 51.774 14.575 1.00 48.60 410 THR A C 1
ATOM 2524 O O . THR A 1 407 ? 26.109 52.889 13.998 1.00 48.66 410 THR A O 1
ATOM 2528 N N . ALA A 1 408 ? 26.082 51.628 15.899 1.00 48.23 411 ALA A N 1
ATOM 2529 C CA . ALA A 1 408 ? 25.920 52.758 16.754 1.00 48.75 411 ALA A CA 1
ATOM 2530 C C . ALA A 1 408 ? 26.975 53.783 16.385 1.00 49.97 411 ALA A C 1
ATOM 2531 O O . ALA A 1 408 ? 26.641 54.926 16.220 1.00 50.00 411 ALA A O 1
ATOM 2533 N N . LEU A 1 409 ? 28.236 53.364 16.257 1.00 51.22 412 LEU A N 1
ATOM 2534 C CA . LEU A 1 409 ? 29.306 54.267 15.902 1.00 53.35 412 LEU A CA 1
ATOM 2535 C C . LEU A 1 409 ? 29.146 54.850 14.472 1.00 54.62 412 LEU A C 1
ATOM 2536 O O . LEU A 1 409 ? 29.306 56.043 14.262 1.00 53.45 412 LEU A O 1
ATOM 2541 N N . LYS A 1 410 ? 28.810 53.995 13.512 1.00 55.98 413 LYS A N 1
ATOM 2542 C CA . LYS A 1 410 ? 28.488 54.438 12.168 1.00 57.53 413 LYS A CA 1
ATOM 2543 C C . LYS A 1 410 ? 27.568 55.672 12.289 1.00 58.08 413 LYS A C 1
ATOM 2544 O O . LYS A 1 410 ? 27.916 56.777 11.859 1.00 57.26 413 LYS A O 1
ATOM 2550 N N . ILE A 1 411 ? 26.416 55.462 12.913 1.00 58.32 414 ILE A N 1
ATOM 2551 C CA . ILE A 1 411 ? 25.437 56.503 13.117 1.00 57.69 414 ILE A CA 1
ATOM 2552 C C . ILE A 1 411 ? 26.091 57.770 13.653 1.00 59.07 414 ILE A C 1
ATOM 2553 O O . ILE A 1 411 ? 25.929 58.849 13.071 1.00 60.39 414 ILE A O 1
ATOM 2558 N N . LEU A 1 412 ? 26.852 57.644 14.728 1.00 58.65 415 LEU A N 1
ATOM 2559 C CA . LEU A 1 412 ? 27.478 58.813 15.307 1.00 58.92 415 LEU A CA 1
ATOM 2560 C C . LEU A 1 412 ? 28.403 59.574 14.360 1.00 59.31 415 LEU A C 1
ATOM 2561 O O . LEU A 1 412 ? 28.529 60.789 14.511 1.00 60.03 415 LEU A O 1
ATOM 2566 N N . PHE A 1 413 ? 29.042 58.885 13.414 1.00 59.56 416 PHE A N 1
ATOM 2567 C CA . PHE A 1 413 ? 29.959 59.518 12.444 1.00 60.88 416 PHE A CA 1
ATOM 2568 C C . PHE A 1 413 ? 29.198 60.085 11.248 1.00 61.62 416 PHE A C 1
ATOM 2569 O O . PHE A 1 413 ? 29.783 60.610 10.318 1.00 60.91 416 PHE A O 1
ATOM 2577 N N . SER A 1 414 ? 27.890 59.934 11.298 1.00 63.23 417 SER A N 1
ATOM 2578 C CA . SER A 1 414 ? 27.034 60.168 10.193 1.00 65.72 417 SER A CA 1
ATOM 2579 C C . SER A 1 414 ? 26.094 61.318 10.528 1.00 67.84 417 SER A C 1
ATOM 2580 O O . SER A 1 414 ? 24.927 61.292 10.133 1.00 68.07 417 SER A O 1
ATOM 2583 N N . GLU A 1 415 ? 26.590 62.313 11.260 1.00 70.19 418 GLU A N 1
ATOM 2584 C CA . GLU A 1 415 ? 25.753 63.445 11.638 1.00 72.88 418 GLU A CA 1
ATOM 2585 C C . GLU A 1 415 ? 25.289 64.199 10.394 1.00 73.81 418 GLU A C 1
ATOM 2586 O O . GLU A 1 415 ? 24.082 64.435 10.205 1.00 74.33 418 GLU A O 1
ATOM 2592 N N . LYS A 1 416 ? 26.254 64.505 9.531 1.00 75.02 419 LYS A N 1
ATOM 2593 C CA . LYS A 1 416 ? 26.029 65.243 8.297 1.00 76.13 419 LYS A CA 1
ATOM 2594 C C . LYS A 1 416 ? 25.098 64.516 7.327 1.00 76.61 419 LYS A C 1
ATOM 2595 O O . LYS A 1 416 ? 24.227 65.144 6.735 1.00 77.34 419 LYS A O 1
ATOM 2601 N N . LEU A 1 417 ? 25.265 63.205 7.164 1.00 76.83 420 LEU A N 1
ATOM 2602 C CA . LEU A 1 417 ? 24.389 62.451 6.254 1.00 77.10 420 LEU A CA 1
ATOM 2603 C C . LEU A 1 417 ? 22.948 62.406 6.748 1.00 77.60 420 LEU A C 1
ATOM 2604 O O . LEU A 1 417 ? 22.020 62.447 5.949 1.00 77.72 420 LEU A O 1
ATOM 2609 N N . ILE A 1 418 ? 22.765 62.341 8.062 1.00 78.50 421 ILE A N 1
ATOM 2610 C CA . ILE A 1 418 ? 21.444 62.115 8.644 1.00 79.46 421 ILE A CA 1
ATOM 2611 C C . ILE A 1 418 ? 20.631 63.400 8.700 1.00 80.53 421 ILE A C 1
ATOM 2612 O O . ILE A 1 418 ? 19.396 63.370 8.715 1.00 79.94 421 ILE A O 1
ATOM 2617 N N . ALA A 1 419 ? 21.350 64.521 8.749 1.00 82.31 422 ALA A N 1
ATOM 2618 C CA . ALA A 1 419 ? 20.748 65.852 8.818 1.00 84.03 422 ALA A CA 1
ATOM 2619 C C . ALA A 1 419 ? 20.256 66.296 7.435 1.00 85.28 422 ALA A C 1
ATOM 2620 O O . ALA A 1 419 ? 19.109 66.734 7.291 1.00 85.29 422 ALA A O 1
ATOM 2622 N N . ASN A 1 420 ? 21.116 66.155 6.423 1.00 86.68 423 ASN A N 1
ATOM 2623 C CA . ASN A 1 420 ? 20.731 66.428 5.030 1.00 88.45 423 ASN A CA 1
ATOM 2624 C C . ASN A 1 420 ? 19.912 65.297 4.414 1.00 89.06 423 ASN A C 1
ATOM 2625 O O . ASN A 1 420 ? 19.962 65.070 3.205 1.00 89.34 423 ASN A O 1
ATOM 2630 N N . MET A 1 421 ? 19.154 64.604 5.260 1.00 89.85 424 MET A N 1
ATOM 2631 C CA . MET A 1 421 ? 18.352 63.478 4.847 1.00 90.44 424 MET A CA 1
ATOM 2632 C C . MET A 1 421 ? 17.023 63.971 4.300 1.00 91.38 424 MET A C 1
ATOM 2633 O O . MET A 1 421 ? 16.381 64.830 4.916 1.00 91.30 424 MET A O 1
ATOM 2638 N N . PRO A 1 422 ? 16.614 63.432 3.132 1.00 92.29 425 PRO A N 1
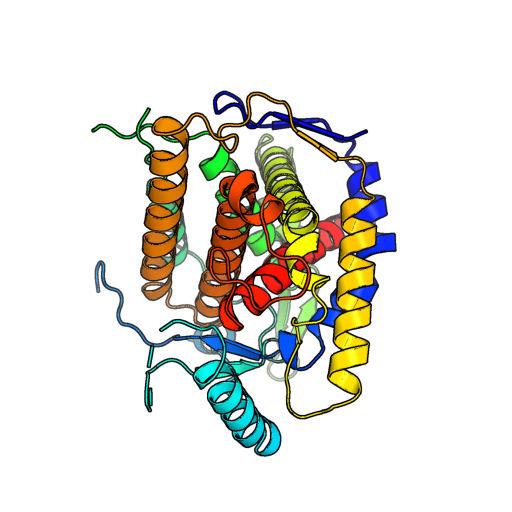ATOM 2639 C CA . PRO A 1 422 ? 15.276 63.629 2.571 1.00 92.95 425 PRO A CA 1
ATOM 2640 C C . PRO A 1 422 ? 14.214 63.371 3.623 1.00 93.47 425 PRO A C 1
ATOM 2641 O O . PRO A 1 422 ? 14.368 62.461 4.439 1.00 93.63 425 PRO A O 1
ATOM 2645 N N . GLU A 1 423 ? 13.145 64.161 3.594 1.00 94.08 426 GLU A N 1
ATOM 2646 C CA . GLU A 1 423 ? 12.088 64.064 4.599 1.00 94.51 426 GLU A CA 1
ATOM 2647 C C . GLU A 1 423 ? 11.029 63.017 4.263 1.00 94.46 426 GLU A C 1
ATOM 2648 O O . GLU A 1 423 ? 10.443 62.415 5.167 1.00 94.47 426 GLU A O 1
ATOM 2654 N N . SER A 1 424 ? 10.796 62.789 2.970 1.00 94.44 427 SER A N 1
ATOM 2655 C CA . SER A 1 424 ? 9.669 61.962 2.521 1.00 94.20 427 SER A CA 1
ATOM 2656 C C . SER A 1 424 ? 10.016 60.978 1.400 1.00 93.77 427 SER A C 1
ATOM 2657 O O . SER A 1 424 ? 9.206 60.117 1.053 1.00 93.68 427 SER A O 1
ATOM 2660 N N . GLY A 1 425 ? 11.209 61.096 0.831 1.00 93.20 428 GLY A N 1
ATOM 2661 C CA . GLY A 1 425 ? 11.627 60.156 -0.203 1.00 92.84 428 GLY A CA 1
ATOM 2662 C C . GLY A 1 425 ? 12.072 58.845 0.417 1.00 92.43 428 GLY A C 1
ATOM 2663 O O . GLY A 1 425 ? 11.933 58.654 1.631 1.00 92.77 428 GLY A O 1
ATOM 2664 N N . PRO A 1 426 ? 12.568 57.909 -0.415 1.00 91.91 429 PRO A N 1
ATOM 2665 C CA . PRO A 1 426 ? 13.404 56.820 0.097 1.00 91.18 429 PRO A CA 1
ATOM 2666 C C . PRO A 1 426 ? 14.828 57.367 0.227 1.00 90.35 429 PRO A C 1
ATOM 2667 O O . PRO A 1 426 ? 15.220 58.197 -0.604 1.00 90.64 429 PRO A O 1
ATOM 2671 N N . SER A 1 427 ? 15.596 56.952 1.242 1.00 88.76 430 SER A N 1
ATOM 2672 C CA . SER A 1 427 ? 16.924 57.571 1.438 1.00 87.34 430 SER A CA 1
ATOM 2673 C C . SER A 1 427 ? 18.078 56.813 0.808 1.00 85.80 430 SER A C 1
ATOM 2674 O O . SER A 1 427 ? 18.251 55.614 1.036 1.00 85.66 430 SER A O 1
ATOM 2677 N N . TYR A 1 428 ? 18.878 57.547 0.045 1.00 83.79 431 TYR A N 1
ATOM 2678 C CA . TYR A 1 428 ? 19.977 56.952 -0.680 1.00 82.41 431 TYR A CA 1
ATOM 2679 C C . TYR A 1 428 ? 21.320 57.175 -0.008 1.00 81.09 431 TYR A C 1
ATOM 2680 O O . TYR A 1 428 ? 22.158 56.283 -0.007 1.00 81.52 431 TYR A O 1
ATOM 2689 N N . GLU A 1 429 ? 21.527 58.352 0.565 1.00 79.53 432 GLU A N 1
ATOM 2690 C CA . GLU A 1 429 ? 22.825 58.678 1.159 1.00 77.95 432 GLU A CA 1
ATOM 2691 C C . GLU A 1 429 ? 23.081 57.901 2.450 1.00 75.93 432 GLU A C 1
ATOM 2692 O O . GLU A 1 429 ? 24.217 57.849 2.914 1.00 76.38 432 GLU A O 1
ATOM 2698 N N . PHE A 1 430 ? 22.038 57.303 3.024 1.00 72.80 433 PHE A N 1
ATOM 2699 C CA . PHE A 1 430 ? 22.156 56.688 4.340 1.00 69.71 433 PHE A CA 1
ATOM 2700 C C . PHE A 1 430 ? 21.097 55.656 4.627 1.00 67.55 433 PHE A C 1
ATOM 2701 O O . PHE A 1 430 ? 19.907 55.928 4.525 1.00 67.05 433 PHE A O 1
ATOM 2709 N N . HIS A 1 431 ? 21.546 54.490 5.072 1.00 64.80 434 HIS A N 1
ATOM 2710 C CA . HIS A 1 431 ? 20.669 53.357 5.151 1.00 62.75 434 HIS A CA 1
ATOM 2711 C C . HIS A 1 431 ? 21.096 52.341 6.204 1.00 61.02 434 HIS A C 1
ATOM 2712 O O . HIS A 1 431 ? 22.278 52.185 6.490 1.00 60.86 434 HIS A O 1
ATOM 2719 N N . LEU A 1 432 ? 20.122 51.651 6.770 1.00 58.94 435 LEU A N 1
ATOM 2720 C CA . LEU A 1 432 ? 20.391 50.543 7.663 1.00 57.34 435 LEU A CA 1
ATOM 2721 C C . LEU A 1 432 ? 19.546 49.412 7.210 1.00 56.41 435 LEU A C 1
ATOM 2722 O O . LEU A 1 432 ? 18.347 49.576 6.961 1.00 57.05 435 LEU A O 1
ATOM 2727 N N . THR A 1 433 ? 20.184 48.261 7.077 1.00 55.45 436 THR A N 1
ATOM 2728 C CA . THR A 1 433 ? 19.510 47.032 6.696 1.00 53.84 436 THR A CA 1
ATOM 2729 C C . THR A 1 433 ? 18.695 46.521 7.862 1.00 53.82 436 THR A C 1
ATOM 2730 O O . THR A 1 433 ? 18.769 47.053 8.999 1.00 53.00 436 THR A O 1
ATOM 2734 N N . ARG A 1 434 ? 17.927 45.480 7.569 1.00 52.79 437 ARG A N 1
ATOM 2735 C CA . ARG A 1 434 ? 17.157 44.792 8.563 1.00 52.34 437 ARG A CA 1
ATOM 2736 C C . ARG A 1 434 ? 18.149 44.307 9.623 1.00 52.16 437 ARG A C 1
ATOM 2737 O O . ARG A 1 434 ? 18.066 44.734 10.784 1.00 52.74 437 ARG A O 1
ATOM 2745 N N . GLN A 1 435 ? 19.091 43.452 9.210 1.00 50.57 438 GLN A N 1
ATOM 2746 C CA . GLN A 1 435 ? 20.060 42.870 10.091 1.00 49.60 438 GLN A CA 1
ATOM 2747 C C . GLN A 1 435 ? 20.617 43.933 11.001 1.00 49.74 438 GLN A C 1
ATOM 2748 O O . GLN A 1 435 ? 20.779 43.684 12.188 1.00 49.97 438 GLN A O 1
ATOM 2754 N N . GLU A 1 436 ? 20.946 45.101 10.435 1.00 49.42 439 GLU A N 1
ATOM 2755 C CA . GLU A 1 436 ? 21.579 46.187 11.175 1.00 49.63 439 GLU A CA 1
ATOM 2756 C C . GLU A 1 436 ? 20.669 46.773 12.252 1.00 49.50 439 GLU A C 1
ATOM 2757 O O . GLU A 1 436 ? 21.136 47.068 13.356 1.00 50.27 439 GLU A O 1
ATOM 2763 N N . ILE A 1 437 ? 19.374 46.875 11.945 1.00 48.63 440 ILE A N 1
ATOM 2764 C CA . ILE A 1 437 ? 18.390 47.487 12.821 1.00 47.54 440 ILE A CA 1
ATOM 2765 C C . ILE A 1 437 ? 18.155 46.533 13.984 1.00 46.33 440 ILE A C 1
ATOM 2766 O O . ILE A 1 437 ? 18.129 46.946 15.127 1.00 45.63 440 ILE A O 1
ATOM 2771 N N . VAL A 1 438 ? 18.036 45.251 13.673 1.00 45.71 441 VAL A N 1
ATOM 2772 C CA . VAL A 1 438 ? 17.842 44.209 14.687 1.00 46.03 441 VAL A CA 1
ATOM 2773 C C . VAL A 1 438 ? 19.029 44.165 15.685 1.00 46.04 441 VAL A C 1
ATOM 2774 O O . VAL A 1 438 ? 18.839 44.121 16.917 1.00 46.54 441 VAL A O 1
ATOM 2778 N N . SER A 1 439 ? 20.246 44.227 15.157 1.00 45.25 442 SER A N 1
ATOM 2779 C CA . SER A 1 439 ? 21.416 44.148 15.992 1.00 45.22 442 SER A CA 1
ATOM 2780 C C . SER A 1 439 ? 21.531 45.419 16.859 1.00 44.46 442 SER A C 1
ATOM 2781 O O . SER A 1 439 ? 21.875 45.340 18.044 1.00 43.94 442 SER A O 1
ATOM 2784 N N . LEU A 1 440 ? 21.209 46.576 16.282 1.00 43.92 443 LEU A N 1
ATOM 2785 C CA . LEU A 1 440 ? 21.313 47.846 17.012 1.00 44.68 443 LEU A CA 1
ATOM 2786 C C . LEU A 1 440 ? 20.500 47.833 18.294 1.00 44.26 443 LEU A C 1
ATOM 2787 O O . LEU A 1 440 ? 21.061 48.034 19.404 1.00 44.53 443 LEU A O 1
ATOM 2792 N N . PHE A 1 441 ? 19.197 47.540 18.153 1.00 43.87 444 PHE A N 1
ATOM 2793 C CA . PHE A 1 441 ? 18.241 47.604 19.277 1.00 43.03 444 PHE A CA 1
ATOM 2794 C C . PHE A 1 441 ? 18.421 46.477 20.262 1.00 42.72 444 PHE A C 1
ATOM 2795 O O . PHE A 1 441 ? 18.296 46.673 21.485 1.00 44.18 444 PHE A O 1
ATOM 2803 N N . ASN A 1 442 ? 18.683 45.280 19.741 1.00 41.81 445 ASN A N 1
ATOM 2804 C CA . ASN A 1 442 ? 19.075 44.165 20.564 1.00 40.80 445 ASN A CA 1
ATOM 2805 C C . ASN A 1 442 ? 20.368 44.369 21.307 1.00 39.26 445 ASN A C 1
ATOM 2806 O O . ASN A 1 442 ? 20.488 43.937 22.448 1.00 39.64 445 ASN A O 1
ATOM 2811 N N . ALA A 1 443 ? 21.330 45.018 20.670 1.00 39.73 446 ALA A N 1
ATOM 2812 C CA . ALA A 1 443 ? 22.593 45.333 21.345 1.00 41.25 446 ALA A CA 1
ATOM 2813 C C . ALA A 1 443 ? 22.305 46.256 22.514 1.00 41.69 446 ALA A C 1
ATOM 2814 O O . ALA A 1 443 ? 22.821 46.027 23.617 1.00 41.32 446 ALA A O 1
ATOM 2816 N N . PHE A 1 444 ? 21.450 47.267 22.305 1.00 41.23 447 PHE A N 1
ATOM 2817 C CA . PHE A 1 444 ? 21.243 48.234 23.394 1.00 40.72 447 PHE A CA 1
ATOM 2818 C C . PHE A 1 444 ? 20.387 47.540 24.483 1.00 40.83 447 PHE A C 1
ATOM 2819 O O . PHE A 1 444 ? 20.582 47.747 25.703 1.00 40.40 447 PHE A O 1
ATOM 2827 N N . GLY A 1 445 ? 19.444 46.705 24.038 1.00 39.80 448 GLY A N 1
ATOM 2828 C CA . GLY A 1 445 ? 18.722 45.805 24.956 1.00 39.12 448 GLY A CA 1
ATOM 2829 C C . GLY A 1 445 ? 19.636 45.031 25.879 1.00 39.07 448 GLY A C 1
ATOM 2830 O O . GLY A 1 445 ? 19.377 44.933 27.072 1.00 39.58 448 GLY A O 1
ATOM 2831 N N . ARG A 1 446 ? 20.753 44.506 25.374 1.00 38.62 449 ARG A N 1
ATOM 2832 C CA . ARG A 1 446 ? 21.574 43.705 26.280 1.00 36.97 449 ARG A CA 1
ATOM 2833 C C . ARG A 1 446 ? 22.172 44.647 27.279 1.00 36.09 449 ARG A C 1
ATOM 2834 O O . ARG A 1 446 ? 22.157 44.350 28.463 1.00 35.48 449 ARG A O 1
ATOM 2842 N N . ILE A 1 447 ? 22.680 45.792 26.815 1.00 35.50 450 ILE A N 1
ATOM 2843 C CA . ILE A 1 447 ? 23.244 46.738 27.755 1.00 37.74 450 ILE A CA 1
ATOM 2844 C C . ILE A 1 447 ? 22.163 47.239 28.714 1.00 37.88 450 ILE A C 1
ATOM 2845 O O . ILE A 1 447 ? 22.417 47.426 29.892 1.00 38.83 450 ILE A O 1
ATOM 2850 N N . SER A 1 448 ? 20.942 47.387 28.213 1.00 39.14 451 SER A N 1
ATOM 2851 C CA . SER A 1 448 ? 19.869 47.930 29.038 1.00 38.84 451 SER A CA 1
ATOM 2852 C C . SER A 1 448 ? 19.622 46.949 30.112 1.00 38.94 451 SER A C 1
ATOM 2853 O O . SER A 1 448 ? 19.356 47.353 31.253 1.00 38.91 451 SER A O 1
ATOM 2856 N N . THR A 1 449 ? 19.709 45.653 29.768 1.00 39.79 452 THR A N 1
ATOM 2857 C CA . THR A 1 449 ? 19.339 44.606 30.727 1.00 40.15 452 THR A CA 1
ATOM 2858 C C . THR A 1 449 ? 20.443 44.499 31.772 1.00 40.91 452 THR A C 1
ATOM 2859 O O . THR A 1 449 ? 20.174 44.257 32.949 1.00 42.33 452 THR A O 1
ATOM 2863 N N . SER A 1 450 ? 21.680 44.682 31.344 1.00 40.26 453 SER A N 1
ATOM 2864 C CA . SER A 1 450 ? 22.770 44.653 32.263 1.00 41.72 453 SER A CA 1
ATOM 2865 C C . SER A 1 450 ? 22.627 45.768 33.300 1.00 41.39 453 SER A C 1
ATOM 2866 O O . SER A 1 450 ? 22.850 45.528 34.489 1.00 41.25 453 SER A O 1
ATOM 2869 N N . VAL A 1 451 ? 22.232 46.959 32.855 1.00 40.28 454 VAL A N 1
ATOM 2870 C CA . VAL A 1 451 ? 22.063 48.079 33.767 1.00 40.78 454 VAL A CA 1
ATOM 2871 C C . VAL A 1 451 ? 20.993 47.741 34.798 1.00 41.64 454 VAL A C 1
ATOM 2872 O O . VAL A 1 451 ? 21.168 47.922 35.995 1.00 42.77 454 VAL A O 1
ATOM 2876 N N . LYS A 1 452 ? 19.888 47.210 34.318 1.00 42.88 455 LYS A N 1
ATOM 2877 C CA . LYS A 1 452 ? 18.839 46.678 35.158 1.00 43.10 455 LYS A CA 1
ATOM 2878 C C . LYS A 1 452 ? 19.348 45.613 36.126 1.00 43.67 455 LYS A C 1
ATOM 2879 O O . LYS A 1 452 ? 18.989 45.623 37.332 1.00 44.56 455 LYS A O 1
ATOM 2885 N N . GLU A 1 453 ? 20.199 44.695 35.654 1.00 41.92 456 GLU A N 1
ATOM 2886 C CA . GLU A 1 453 ? 20.622 43.637 36.556 1.00 40.64 456 GLU A CA 1
ATOM 2887 C C . GLU A 1 453 ? 21.422 44.188 37.712 1.00 40.96 456 GLU A C 1
ATOM 2888 O O . GLU A 1 453 ? 21.387 43.658 38.822 1.00 42.53 456 GLU A O 1
ATOM 2894 N N . LEU A 1 454 ? 22.165 45.252 37.465 1.00 40.96 457 LEU A N 1
ATOM 2895 C CA . LEU A 1 454 ? 22.888 45.939 38.514 1.00 40.65 457 LEU A CA 1
ATOM 2896 C C . LEU A 1 454 ? 21.972 46.426 39.673 1.00 40.52 457 LEU A C 1
ATOM 2897 O O . LEU A 1 454 ? 22.324 46.307 40.834 1.00 40.17 457 LEU A O 1
ATOM 2902 N N . GLU A 1 455 ? 20.783 46.946 39.354 1.00 39.59 458 GLU A N 1
ATOM 2903 C CA . GLU A 1 455 ? 19.835 47.234 40.402 1.00 40.69 458 GLU A CA 1
ATOM 2904 C C . GLU A 1 455 ? 19.437 45.927 41.143 1.00 39.82 458 GLU A C 1
ATOM 2905 O O . GLU A 1 455 ? 19.372 45.879 42.377 1.00 39.26 458 GLU A O 1
ATOM 2911 N N . ASN A 1 456 ? 19.237 44.858 40.396 1.00 39.22 459 ASN A N 1
ATOM 2912 C CA . ASN A 1 456 ? 18.913 43.599 41.044 1.00 40.73 459 ASN A CA 1
ATOM 2913 C C . ASN A 1 456 ? 19.977 43.142 41.993 1.00 40.59 459 ASN A C 1
ATOM 2914 O O . ASN A 1 456 ? 19.673 42.750 43.117 1.00 41.41 459 ASN A O 1
ATOM 2919 N N . PHE A 1 457 ? 21.226 43.198 41.555 1.00 41.53 460 PHE A N 1
ATOM 2920 C CA . PHE A 1 457 ? 22.307 42.813 42.461 1.00 42.44 460 PHE A CA 1
ATOM 2921 C C . PHE A 1 457 ? 22.405 43.704 43.696 1.00 42.85 460 PHE A C 1
ATOM 2922 O O . PHE A 1 457 ? 22.545 43.187 44.821 1.00 42.54 460 PHE A O 1
ATOM 2930 N N . ARG A 1 458 ? 22.275 45.021 43.516 1.00 43.41 461 ARG A N 1
ATOM 2931 C CA . ARG A 1 458 ? 22.222 45.933 44.700 1.00 45.39 461 ARG A CA 1
ATOM 2932 C C . ARG A 1 458 ? 21.159 45.485 45.675 1.00 45.92 461 ARG A C 1
ATOM 2933 O O . ARG A 1 458 ? 21.418 45.337 46.855 1.00 45.97 461 ARG A O 1
ATOM 2941 N N . ASN A 1 459 ? 19.958 45.243 45.177 1.00 47.15 462 ASN A N 1
ATOM 2942 C CA . ASN A 1 459 ? 18.883 44.841 46.072 1.00 48.84 462 ASN A CA 1
ATOM 2943 C C . ASN A 1 459 ? 19.101 43.456 46.687 1.00 49.87 462 ASN A C 1
ATOM 2944 O O . ASN A 1 459 ? 18.712 43.227 47.826 1.00 50.52 462 ASN A O 1
ATOM 2949 N N . LEU A 1 460 ? 19.755 42.545 45.966 1.00 50.23 463 LEU A N 1
ATOM 2950 C CA . LEU A 1 460 ? 20.086 41.238 46.562 1.00 51.60 463 LEU A CA 1
ATOM 2951 C C . LEU A 1 460 ? 21.216 41.301 47.605 1.00 53.09 463 LEU A C 1
ATOM 2952 O O . LEU A 1 460 ? 21.239 40.476 48.516 1.00 53.67 463 LEU A O 1
ATOM 2957 N N . LEU A 1 461 ? 22.141 42.254 47.458 1.00 55.52 464 LEU A N 1
ATOM 2958 C CA . LEU A 1 461 ? 23.267 42.436 48.417 1.00 58.97 464 LEU A CA 1
ATOM 2959 C C . LEU A 1 461 ? 22.984 43.097 49.797 1.00 61.26 464 LEU A C 1
ATOM 2960 O O . LEU A 1 461 ? 23.898 43.219 50.611 1.00 62.21 464 LEU A O 1
ATOM 2965 N N . GLN A 1 462 ? 21.747 43.511 50.063 1.00 64.03 465 GLN A N 1
ATOM 2966 C CA . GLN A 1 462 ? 21.377 44.024 51.403 1.00 66.76 465 GLN A CA 1
ATOM 2967 C C . GLN A 1 462 ? 20.870 42.938 52.349 1.00 67.39 465 GLN A C 1
ATOM 2968 O O . GLN A 1 462 ? 21.605 41.998 52.688 1.00 68.46 465 GLN A O 1
#

Organism: Homo sapiens (NCBI:txid9606)

InterPro domains:
  IPR007266 Endoplasmic reticulum oxidoreductin 1 [PF04137] (61-456)
  IPR007266 Endoplasmic reticulum oxidoreductin 1 [PIRSF017205] (8-465)
  IPR007266 Endoplasmic reticulum oxidoreductin 1 [PTHR12613] (6-467)
  IPR037192 ERO1-like superfamily [SSF110019] (48-466)

Secondary structure (DSSP, 8-state):
-EEEE-SSSS-EEE--HHHHHHIIIIIIHHHHHHHHHSHHHHEEEE---PPPSS----HHHHH-------HHHHHHHHHHHHHHHHTT----S-EEEEGGGS--------HHHHHHHHHHHHTT--B-----B--HHHHHHHHHHHHHHHHHHHHTEEEEE-SS-EEEE--HHHHHHHH-HHHHTTHHHHHHHHHHHHHHHHHHHHHHTHHHHHSTT-----S-SSHHHHHHHHHHHHHHHHHHS-EEE-TT-TTS--THHHHHHHHHHHHHHHHHHHHHTT-SSHHHHHHHHHHHHHHHHHHHHHT-HHHHHT--SSS--SS----HHHHHHHHHHHHHHHHHHHHHHHHHHHT-

Foldseek 3Di:
DKEWEQLQAQTAIDDPLVLLLCLLQPVQFPLLVVLCPDPLQQKFWAQLADAQPPDHPCLLVLQDADADDDPVVVVFVVVVVVVCVVDLDPVPSIGIGGCVSQDQEASPDDDPLVVVLLVVLQVLQFADCVGGDGGVLSVLQSLLLVLLSQLRHQAFDFPDDDVDDTDTGHHLVSLCCQAPCVNVVHVNVVSPSSVVSNLLLLLVLLLLCLLVLQAPPDWSDTDDDVVRVVSSVSSNSSNVSSNPSPHYYDPSNLLDPPDPSNVSVLVSLVVSLVVSLSSLSSRPSSSCSVLSNLLSLLSNVSSNSSSCNPVSVPFDRHDRGNSDDDDSNSVNSNSVNSSSSSVSSVVVVVSVVVVD

B-factor: mean 57.62, std 16.43, range [28.08, 100.91]

Nearest PDB structures (foldseek):
  3ahq-assembly1_A  TM=1.003E+00  e=5.168E-56  Homo sapiens
  3ahr-assembly1_A  TM=9.989E-01  e=3.500E-51  Homo sapiens
  3m31-assembly1_A  TM=7.831E-01  e=6.389E-17  Saccharomyces cerevisiae
  3nvj-assembly1_A  TM=7.713E-01  e=8.458E-17  Saccharomyces cerevisiae
  1rq1-assembly1_A  TM=7.788E-01  e=6.612E-16  Saccharomyces cerevisiae

Sequence (356 aa):
RCFCQVSGYLDDCTCDVETIDRFNNYRLFPRLQKLLESDYFRYYKVNLKRPCPFWNEQAERLGAVDESLSEETQKAVLQWTKHDDSSDNFSPEAEYVDLLLNPERYTGYKGPDAWKIWNVIYEENCFKPGLCVEKRAFYRLISGLHASINVHLSARYLLQETWLEKKWGHNITEFQQRFDGILTEGEGPRRLKNLYFLYLIELRALSKVLPFFERPDFQLFTGNKIQDEENKMLLLEILHEIKSFPLHFDENSFFAGDKKEAHKLKEDFRLHFRNISRIMDCVGCFKCRLWGKLQTQGLGTALKILFSEKLIANMPESGPSYEFHLTRQEIVSLFNAFGRISTSVKELENFRNLLQ